Protein AF-0000000084682307 (afdb_homodimer)

Sequence (200 aa):
METTKKDMDERPARTAGEAVERLRAALCGVGIVLPSLRVDPLSVSDEDPYALVDLGRCNLTVASRLAAALDRVPVEPAPPGEALRERVRRLNHESVRGVTMETTKKDMDERPARTAGEAVERLRAALCGVGIVLPSLRVDPLSVSDEDPYALVDLGRCNLTVASRLAAALDRVPVEPAPPGEALRERVRRLNHESVRGVT

Organism: Streptomyces collinus (strain DSM 40733 / Tue 365) (NCBI:txid1214242)

Solvent-accessible surface area (back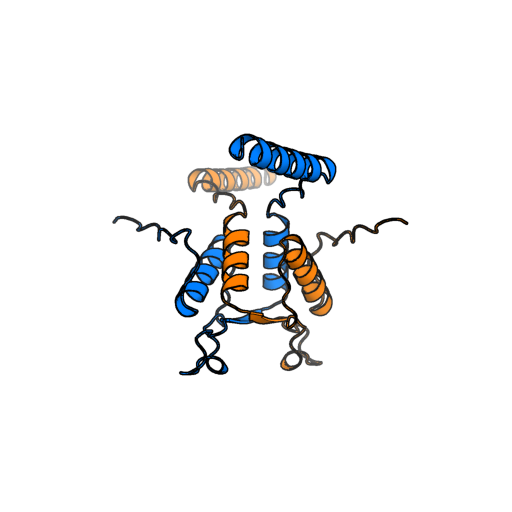bone atoms only — not comparable to full-atom values): 11400 Å² total; per-residue (Å²): 128,81,76,71,69,74,70,69,62,90,58,76,60,86,44,35,67,52,24,44,53,48,31,50,51,23,34,45,66,73,73,40,81,54,88,58,48,35,61,29,71,89,40,58,40,99,83,40,92,65,32,26,34,25,49,31,59,42,46,52,68,54,40,42,49,50,22,53,46,44,65,55,31,82,64,73,69,69,61,51,68,65,53,46,48,48,49,52,49,50,54,54,50,52,59,57,58,72,75,104,130,81,75,71,67,73,71,69,63,90,58,76,59,87,44,36,66,51,23,44,52,48,32,49,50,25,35,45,67,74,73,41,81,53,90,56,49,33,62,29,72,88,38,59,38,99,84,40,92,65,30,26,34,25,49,30,61,42,45,52,70,54,39,43,50,50,22,53,47,45,63,56,31,82,64,72,69,69,60,52,68,63,55,45,48,47,50,52,48,49,54,56,51,52,58,57,59,70,73,104

Radius of gyration: 22.28 Å; Cα contacts (8 Å, |Δi|>4): 252; chains: 2; bounding box: 48×64×69 Å

Foldseek 3Di:
DPPVPVPLPPDDDQAPQSVQVVVQVVCVVLPAHQPPWDFDPVQDDPPHRHTDIDSDDDDPVRVVSVVVVVVPDDDDPPPPPVVVVVVVVVVVVVVVVVVD/DPPPPVPLPPDDDQAPQSVQVVVQVVCVVLPAHQPPWDFDPVQDDPPHRHTDIDSDDDDPVRVVSVVVVVVPDDDDPPPPPVVVVVVVVVVVVVVVVVVD

pLDDT: mean 82.05, std 17.45, range [31.47, 98.5]

Structure (mmCIF, N/CA/C/O backbone):
data_AF-0000000084682307-model_v1
#
loop_
_entity.id
_entity.type
_entity.pdbx_description
1 polymer 'Uncharacterized protein'
#
loop_
_atom_site.group_PDB
_atom_site.id
_atom_site.type_symbol
_atom_site.label_atom_id
_atom_site.label_alt_id
_atom_site.label_comp_id
_atom_site.label_asym_id
_atom_site.label_entity_id
_atom_site.label_seq_id
_atom_site.pdbx_PDB_ins_code
_atom_site.Cartn_x
_atom_site.Cartn_y
_atom_site.Cartn_z
_atom_site.occupancy
_atom_site.B_iso_or_equiv
_atom_site.auth_seq_id
_atom_site.auth_comp_id
_atom_site.auth_asym_id
_atom_site.auth_atom_id
_atom_site.pdbx_PDB_model_num
ATOM 1 N N . MET A 1 1 ? -25.375 17.938 -11.227 1 31.47 1 MET A N 1
ATOM 2 C CA . MET A 1 1 ? -24.906 16.562 -11.188 1 31.47 1 MET A CA 1
ATOM 3 C C . MET A 1 1 ? -24.156 16.281 -9.891 1 31.47 1 MET A C 1
ATOM 5 O O . MET A 1 1 ? -23.188 16.969 -9.562 1 31.47 1 MET A O 1
ATOM 9 N N . GLU A 1 2 ? -24.922 15.891 -8.898 1 36.38 2 GLU A N 1
ATOM 10 C CA . GLU A 1 2 ? -24.484 15.672 -7.523 1 36.38 2 GLU A CA 1
ATOM 11 C C . GLU A 1 2 ? -23.234 14.805 -7.469 1 36.38 2 GLU A C 1
ATOM 13 O O . GLU A 1 2 ? -23.188 13.727 -8.062 1 36.38 2 GLU A O 1
ATOM 18 N N . THR A 1 3 ? -22.109 15.352 -7.629 1 40 3 THR A N 1
ATOM 19 C CA . THR A 1 3 ? -20.844 14.664 -7.41 1 40 3 THR A CA 1
ATOM 20 C C . THR A 1 3 ? -20.906 13.797 -6.156 1 40 3 THR A C 1
ATOM 22 O O . THR A 1 3 ? -21.141 14.305 -5.059 1 40 3 THR A O 1
ATOM 25 N N . THR A 1 4 ? -21.703 12.727 -6.191 1 41.59 4 THR A N 1
ATOM 26 C CA . THR A 1 4 ? -21.844 11.742 -5.121 1 41.59 4 THR A CA 1
ATOM 27 C C . THR A 1 4 ? -20.484 11.477 -4.457 1 41.59 4 THR A C 1
ATOM 29 O O . THR A 1 4 ? -19.578 10.93 -5.078 1 41.59 4 THR A O 1
ATOM 32 N N . LYS A 1 5 ? -19.984 12.43 -3.836 1 46.5 5 LYS A N 1
ATOM 33 C CA . LYS A 1 5 ? -18.875 12.141 -2.932 1 46.5 5 LYS A CA 1
ATOM 34 C C . LYS A 1 5 ? -19.047 10.773 -2.273 1 46.5 5 LYS A C 1
ATOM 36 O O . LYS A 1 5 ? -20.109 10.469 -1.736 1 46.5 5 LYS A O 1
ATOM 41 N N . LYS A 1 6 ? -18.719 9.695 -2.861 1 45.81 6 LYS A N 1
ATOM 42 C CA . LYS A 1 6 ? -18.766 8.352 -2.303 1 45.81 6 LYS A CA 1
ATOM 43 C C . LYS A 1 6 ? -18.469 8.359 -0.807 1 45.81 6 LYS A C 1
ATOM 45 O O . LYS A 1 6 ? -17.375 8.734 -0.391 1 45.81 6 LYS A O 1
ATOM 50 N N . ASP A 1 7 ? -19.422 8.828 -0.011 1 47.31 7 ASP A N 1
ATOM 51 C CA . ASP A 1 7 ? -19.406 8.633 1.436 1 47.31 7 ASP A CA 1
ATOM 52 C C . ASP A 1 7 ? -18.703 7.328 1.8 1 47.31 7 ASP A C 1
ATOM 54 O O . ASP A 1 7 ? -19.266 6.246 1.646 1 47.31 7 ASP A O 1
ATOM 58 N N . MET A 1 8 ? -17.516 7.25 1.38 1 52.41 8 MET A N 1
ATOM 59 C CA . MET A 1 8 ? -16.859 6.047 1.869 1 52.41 8 MET A CA 1
ATOM 60 C C . MET A 1 8 ? -17.141 5.824 3.35 1 52.41 8 MET A C 1
ATOM 62 O O . MET A 1 8 ? -16.891 6.703 4.176 1 52.41 8 MET A O 1
ATOM 66 N N . ASP A 1 9 ? -18.312 5.32 3.562 1 59.72 9 ASP A N 1
ATOM 67 C CA . ASP A 1 9 ? -18.797 4.867 4.863 1 59.72 9 ASP A CA 1
ATOM 68 C C . ASP A 1 9 ? -17.625 4.508 5.785 1 59.72 9 ASP A C 1
ATOM 70 O O . ASP A 1 9 ? -16.656 3.895 5.344 1 59.72 9 ASP A O 1
ATOM 74 N N . GLU A 1 10 ? -17.281 5.328 6.793 1 69.38 10 GLU A N 1
ATOM 75 C CA . GLU A 1 10 ? -16.281 5.234 7.84 1 69.38 10 GLU A CA 1
ATOM 76 C C . GLU A 1 10 ? -16.25 3.838 8.461 1 69.38 10 GLU A C 1
ATOM 78 O O . GLU A 1 10 ? -15.359 3.518 9.25 1 69.38 10 GLU A O 1
ATOM 83 N N . ARG A 1 11 ? -17.297 3.143 7.938 1 77 11 ARG A N 1
ATOM 84 C CA . ARG A 1 11 ? -17.328 1.81 8.531 1 77 11 ARG A CA 1
ATOM 85 C C . ARG A 1 11 ? -16.281 0.902 7.91 1 77 11 ARG A C 1
ATOM 87 O O . ARG A 1 11 ? -15.992 1 6.715 1 77 11 ARG A O 1
ATOM 94 N N . PRO A 1 12 ? -15.836 0.066 8.656 1 81.94 12 PRO A N 1
ATOM 95 C CA . PRO A 1 12 ? -14.867 -0.878 8.086 1 81.94 12 PRO A CA 1
ATOM 96 C C . PRO A 1 12 ? -15.461 -1.714 6.953 1 81.94 12 PRO A C 1
ATOM 98 O O . PRO A 1 12 ? -16.656 -2.025 6.969 1 81.94 12 PRO A O 1
ATOM 101 N N . ALA A 1 13 ? -14.664 -1.988 5.945 1 89.19 13 ALA A N 1
ATOM 102 C CA . ALA A 1 13 ? -15.07 -2.855 4.84 1 89.19 13 ALA A CA 1
ATOM 103 C C . ALA A 1 13 ? -15.555 -4.211 5.355 1 89.19 13 ALA A C 1
ATOM 105 O O . ALA A 1 13 ? -14.945 -4.789 6.258 1 89.19 13 ALA A O 1
ATOM 106 N N . ARG A 1 14 ? -16.609 -4.727 4.812 1 88.12 14 ARG A N 1
ATOM 107 C CA . ARG A 1 14 ? -17.156 -6 5.246 1 88.12 14 ARG A CA 1
ATOM 108 C C . ARG A 1 14 ? -16.797 -7.117 4.273 1 88.12 14 ARG A C 1
ATOM 110 O O . ARG A 1 14 ? -16.922 -8.297 4.602 1 88.12 14 ARG A O 1
ATOM 117 N N . THR A 1 15 ? -16.453 -6.73 3.061 1 90.06 15 THR A N 1
ATOM 118 C CA . THR A 1 15 ? -16.031 -7.695 2.051 1 90.06 15 THR A CA 1
ATOM 119 C C . THR A 1 15 ? -14.688 -7.289 1.445 1 90.06 15 THR A C 1
ATOM 121 O O . THR A 1 15 ? -14.281 -6.129 1.537 1 90.06 15 THR A O 1
ATOM 124 N N . ALA A 1 16 ? -14.141 -8.234 0.875 1 92.81 16 ALA A N 1
ATOM 125 C CA . ALA A 1 16 ? -12.875 -7.957 0.199 1 92.81 16 ALA A CA 1
ATOM 126 C C . ALA A 1 16 ? -13.07 -6.98 -0.957 1 92.81 16 ALA A C 1
ATOM 128 O O . ALA A 1 16 ? -12.227 -6.121 -1.199 1 92.81 16 ALA A O 1
ATOM 129 N N . GLY A 1 17 ? -14.164 -7.172 -1.722 1 94.06 17 GLY A N 1
ATOM 130 C CA . GLY A 1 17 ? -14.461 -6.254 -2.809 1 94.06 17 GLY A CA 1
ATOM 131 C C . GLY A 1 17 ? -14.594 -4.812 -2.354 1 94.06 17 GLY A C 1
ATOM 132 O O . GLY A 1 17 ? -14.078 -3.9 -3.004 1 94.06 17 GLY A O 1
ATOM 133 N N . GLU A 1 18 ? -15.281 -4.652 -1.247 1 93.75 18 GLU A N 1
ATOM 134 C CA . GLU A 1 18 ? -15.43 -3.316 -0.677 1 93.75 18 GLU A CA 1
ATOM 135 C C . GLU A 1 18 ? -14.078 -2.756 -0.235 1 93.75 18 GLU A C 1
ATOM 137 O O . GLU A 1 18 ? -13.805 -1.569 -0.422 1 93.75 18 GLU A O 1
ATOM 142 N N . ALA A 1 19 ? -13.297 -3.574 0.341 1 94.94 19 ALA A N 1
ATOM 143 C CA . ALA A 1 19 ? -11.969 -3.154 0.786 1 94.94 19 ALA A CA 1
ATOM 144 C C . ALA A 1 19 ? -11.109 -2.709 -0.394 1 94.94 19 ALA A C 1
ATOM 146 O O . ALA A 1 19 ? -10.414 -1.696 -0.313 1 94.94 19 ALA A O 1
ATOM 147 N N . VAL A 1 20 ? -11.195 -3.418 -1.479 1 97.06 20 VAL A N 1
ATOM 148 C CA . VAL A 1 20 ? -10.438 -3.094 -2.682 1 97.06 20 VAL A CA 1
ATOM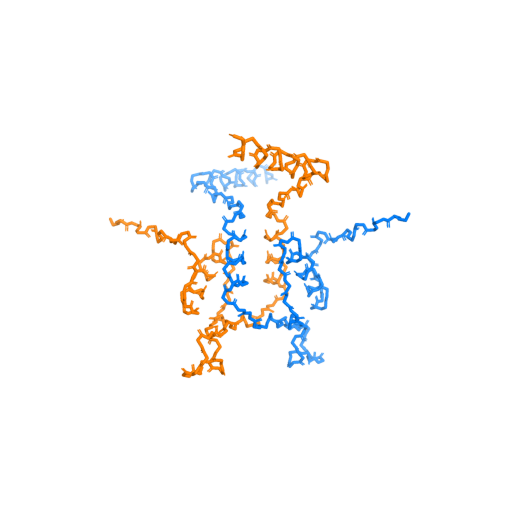 149 C C . VAL A 1 20 ? -10.867 -1.73 -3.217 1 97.06 20 VAL A C 1
ATOM 151 O O . VAL A 1 20 ? -10.031 -0.896 -3.559 1 97.06 20 VAL A O 1
ATOM 154 N N . GLU A 1 21 ? -12.117 -1.495 -3.238 1 97.31 21 GLU A N 1
ATOM 155 C CA . GLU A 1 21 ? -12.625 -0.229 -3.752 1 97.31 21 GLU A CA 1
ATOM 156 C C . GLU A 1 21 ? -12.219 0.936 -2.854 1 97.31 21 GLU A C 1
ATOM 158 O O . GLU A 1 21 ? -11.844 2 -3.344 1 97.31 21 GLU A O 1
ATOM 163 N N . ARG A 1 22 ? -12.273 0.678 -1.608 1 97.06 22 ARG A N 1
ATOM 164 C CA . ARG A 1 22 ? -11.867 1.713 -0.663 1 97.06 22 ARG A CA 1
ATOM 165 C C . ARG A 1 22 ? -10.383 2.031 -0.804 1 97.06 22 ARG A C 1
ATOM 167 O O . ARG A 1 22 ? -9.992 3.199 -0.825 1 97.06 22 ARG A O 1
ATOM 174 N N . LEU A 1 23 ? -9.633 0.992 -0.879 1 97.88 23 LEU A N 1
ATOM 175 C CA . LEU A 1 23 ? -8.195 1.182 -0.996 1 97.88 23 LEU A CA 1
ATOM 176 C C . LEU A 1 23 ? -7.836 1.853 -2.318 1 97.88 23 LEU A C 1
ATOM 178 O O . LEU A 1 23 ? -6.973 2.73 -2.361 1 97.88 23 LEU A O 1
ATOM 182 N N . ARG A 1 24 ? -8.508 1.478 -3.342 1 98.12 24 ARG A N 1
ATOM 183 C CA . ARG A 1 24 ? -8.297 2.092 -4.648 1 98.12 24 ARG A CA 1
ATOM 184 C C . ARG A 1 24 ? -8.578 3.588 -4.605 1 98.12 24 ARG A C 1
ATOM 186 O O . ARG A 1 24 ? -7.805 4.391 -5.129 1 98.12 24 ARG A O 1
ATOM 193 N N . ALA A 1 25 ? -9.625 3.916 -4.035 1 97.38 25 ALA A N 1
ATOM 194 C CA . ALA A 1 25 ? -10 5.32 -3.916 1 97.38 25 ALA A CA 1
ATOM 195 C C . ALA A 1 25 ? -8.977 6.098 -3.09 1 97.38 25 ALA A C 1
ATOM 197 O O . ALA A 1 25 ? -8.586 7.203 -3.461 1 97.38 25 ALA A O 1
ATOM 198 N N . ALA A 1 26 ? -8.562 5.527 -1.996 1 97.31 26 ALA A N 1
ATOM 199 C CA . ALA A 1 26 ? -7.582 6.176 -1.13 1 97.31 26 ALA A CA 1
ATOM 200 C C . ALA A 1 26 ? -6.258 6.383 -1.859 1 97.31 26 ALA A C 1
ATOM 202 O O . ALA A 1 26 ? -5.648 7.453 -1.762 1 97.31 26 ALA A O 1
ATOM 203 N N . LEU A 1 27 ? -5.871 5.418 -2.564 1 97.88 27 LEU A N 1
ATOM 204 C CA . LEU A 1 27 ? -4.645 5.512 -3.352 1 97.88 27 LEU A CA 1
ATOM 205 C C . LEU A 1 27 ? -4.762 6.605 -4.41 1 97.88 27 LEU A C 1
ATOM 207 O O . LEU A 1 27 ? -3.852 7.422 -4.57 1 97.88 27 LEU A O 1
ATOM 211 N N . CYS A 1 28 ? -5.867 6.625 -5.039 1 96.69 28 CYS A N 1
ATOM 212 C CA . CYS A 1 28 ? -6.094 7.629 -6.07 1 96.69 28 CYS A CA 1
ATOM 213 C C . CYS A 1 28 ? -6.059 9.039 -5.48 1 96.69 28 CYS A C 1
ATOM 215 O O . CYS A 1 28 ? -5.605 9.977 -6.137 1 96.69 28 CYS A O 1
ATOM 217 N N . GLY A 1 29 ? -6.512 9.133 -4.305 1 95.12 29 GLY A N 1
ATOM 218 C CA . GLY A 1 29 ? -6.5 10.414 -3.621 1 95.12 29 GLY A CA 1
ATOM 219 C C . GLY A 1 29 ? -5.105 11 -3.469 1 95.12 29 GLY A C 1
ATOM 220 O O . GLY A 1 29 ? -4.941 12.219 -3.375 1 95.12 29 GLY A O 1
ATOM 221 N N . VAL A 1 30 ? -4.164 10.133 -3.469 1 94.69 30 VAL A N 1
ATOM 222 C CA . VAL A 1 30 ? -2.793 10.602 -3.316 1 94.69 30 VAL A CA 1
ATOM 223 C C . VAL A 1 30 ? -2.039 10.43 -4.633 1 94.69 30 VAL A C 1
ATOM 225 O O . VAL A 1 30 ? -0.805 10.438 -4.652 1 94.69 30 VAL A O 1
ATOM 228 N N . GLY A 1 31 ? -2.715 10.094 -5.648 1 95.69 31 GLY A N 1
ATOM 229 C CA . GLY A 1 31 ? -2.145 10.055 -6.988 1 95.69 31 GLY A CA 1
ATOM 230 C C . GLY A 1 31 ? -1.52 8.719 -7.332 1 95.69 31 GLY A C 1
ATOM 231 O O . GLY A 1 31 ? -0.628 8.641 -8.18 1 95.69 31 GLY A O 1
ATOM 232 N N . ILE A 1 32 ? -1.924 7.684 -6.695 1 96.94 32 ILE A N 1
ATOM 233 C CA . ILE A 1 32 ? -1.364 6.355 -6.934 1 96.94 32 ILE A CA 1
ATOM 234 C C . ILE A 1 32 ? -2.436 5.445 -7.527 1 96.94 32 ILE A C 1
ATOM 236 O O . ILE A 1 32 ? -3.59 5.465 -7.094 1 96.94 32 ILE A O 1
ATOM 240 N N . VAL A 1 33 ? -2.041 4.762 -8.531 1 97.81 33 VAL A N 1
ATOM 241 C CA . VAL A 1 33 ? -2.912 3.75 -9.117 1 97.81 33 VAL A CA 1
ATOM 242 C C . VAL A 1 33 ? -2.191 2.406 -9.164 1 97.81 33 VAL A C 1
ATOM 244 O O . VAL A 1 33 ? -1.055 2.318 -9.633 1 97.81 33 VAL A O 1
ATOM 247 N N . LEU A 1 34 ? -2.758 1.474 -8.594 1 98.19 34 LEU A N 1
ATOM 248 C CA . LEU A 1 34 ? -2.293 0.093 -8.672 1 98.19 34 LEU A CA 1
ATOM 249 C C . LEU A 1 34 ? -3.25 -0.758 -9.5 1 98.19 34 LEU A C 1
ATOM 251 O O . LEU A 1 34 ? -4.188 -1.35 -8.961 1 98.19 34 LEU A O 1
ATOM 255 N N . PRO A 1 35 ? -3.002 -0.852 -10.734 1 97.75 35 PRO A N 1
ATOM 256 C CA . PRO A 1 35 ? -3.928 -1.531 -11.648 1 97.75 35 PRO A CA 1
ATOM 257 C C . PRO A 1 35 ? -4.148 -2.996 -11.273 1 97.75 35 PRO A C 1
ATOM 259 O O . PRO A 1 35 ? -5.156 -3.592 -11.664 1 97.75 35 PRO A O 1
ATOM 262 N N . SER A 1 36 ? -3.238 -3.58 -10.57 1 97.44 36 SER A N 1
ATOM 263 C CA . SER A 1 36 ? -3.312 -5.008 -10.281 1 97.44 36 SER A CA 1
ATOM 264 C C . SER A 1 36 ? -3.986 -5.266 -8.938 1 97.44 36 SER A C 1
ATOM 266 O O . SER A 1 36 ? -4.094 -6.414 -8.5 1 97.44 36 SER A O 1
ATOM 268 N N . LEU A 1 37 ? -4.395 -4.23 -8.297 1 98.31 37 LEU A N 1
ATOM 269 C CA . LEU A 1 37 ? -5.113 -4.348 -7.031 1 98.31 37 LEU A CA 1
ATOM 270 C C . LEU A 1 37 ? -6.457 -5.035 -7.23 1 98.31 37 LEU A C 1
ATOM 272 O O . LEU A 1 37 ? -7.273 -4.59 -8.047 1 98.31 37 LEU A O 1
ATOM 276 N N . ARG A 1 38 ? -6.59 -6.113 -6.504 1 97.5 38 ARG A N 1
ATOM 277 C CA . ARG A 1 38 ? -7.801 -6.898 -6.707 1 97.5 38 ARG A CA 1
ATOM 278 C C . ARG A 1 38 ? -8.047 -7.844 -5.531 1 97.5 38 ARG A C 1
ATOM 280 O O . ARG A 1 38 ? -7.168 -8.023 -4.68 1 97.5 38 ARG A O 1
ATOM 287 N N . VAL A 1 39 ? -9.281 -8.391 -5.535 1 96.38 39 VAL A N 1
ATOM 288 C CA . VAL A 1 39 ? -9.516 -9.531 -4.656 1 96.38 39 VAL A CA 1
ATOM 289 C C . VAL A 1 39 ? -8.664 -10.719 -5.117 1 96.38 39 VAL A C 1
ATOM 291 O O . VAL A 1 39 ? -8.641 -11.047 -6.305 1 96.38 39 VAL A O 1
ATOM 294 N N . ASP A 1 40 ? -7.887 -11.273 -4.168 1 96.12 40 ASP A N 1
ATOM 295 C CA . ASP A 1 40 ? -7.09 -12.438 -4.543 1 96.12 40 ASP A CA 1
ATOM 296 C C . ASP A 1 40 ? -7.984 -13.617 -4.922 1 96.12 40 ASP A C 1
ATOM 298 O O . ASP A 1 40 ? -8.672 -14.18 -4.07 1 96.12 40 ASP A O 1
ATOM 302 N N . PRO A 1 41 ? -7.984 -14.031 -6.098 1 92.56 41 PRO A N 1
ATOM 303 C CA . PRO A 1 41 ? -8.898 -15.078 -6.555 1 92.56 41 PRO A CA 1
ATOM 304 C C . PRO A 1 41 ? -8.641 -16.422 -5.871 1 92.56 41 PRO A C 1
ATOM 306 O O . PRO A 1 41 ? -9.547 -17.25 -5.789 1 92.56 41 PRO A O 1
ATOM 309 N N . LEU A 1 42 ? -7.363 -16.594 -5.48 1 89.75 42 LEU A N 1
ATOM 310 C CA . LEU A 1 42 ? -7 -17.875 -4.891 1 89.75 42 LEU A CA 1
ATOM 311 C C . LEU A 1 42 ? -7.492 -17.969 -3.449 1 89.75 42 LEU A C 1
ATOM 313 O O . LEU A 1 42 ? -7.477 -19.047 -2.854 1 89.75 42 LEU A O 1
ATOM 317 N N . SER A 1 43 ? -7.926 -16.844 -2.926 1 90.75 43 SER A N 1
ATOM 318 C CA . SER A 1 43 ? -8.32 -16.812 -1.522 1 90.75 43 SER A CA 1
ATOM 319 C C . SER A 1 43 ? -9.836 -16.906 -1.378 1 90.75 43 SER A C 1
ATOM 321 O O . SER A 1 43 ? -10.359 -16.984 -0.262 1 90.75 43 SER A O 1
ATOM 323 N N . VAL A 1 44 ? -10.523 -16.812 -2.463 1 85.62 44 VAL A N 1
ATOM 324 C CA . VAL A 1 44 ? -11.977 -16.859 -2.43 1 85.62 44 VAL A CA 1
ATOM 325 C C . VAL A 1 44 ? -12.453 -18.297 -2.326 1 85.62 44 VAL A C 1
ATOM 327 O O . VAL A 1 44 ? -12.102 -19.141 -3.158 1 85.62 44 VAL A O 1
ATOM 330 N N . SER A 1 45 ? -12.633 -18.688 -1.177 1 80.25 45 SER A N 1
ATOM 331 C CA . SER A 1 45 ? -13.266 -20 -1.048 1 80.25 45 SER A CA 1
ATOM 332 C C . SER A 1 45 ? -14.633 -19.891 -0.383 1 80.25 45 SER A C 1
ATOM 334 O O . SER A 1 45 ? -14.922 -18.906 0.3 1 80.25 45 SER A O 1
ATOM 336 N N . ASP A 1 46 ? -15.422 -20.703 -0.917 1 65.62 46 ASP A N 1
ATOM 337 C CA . ASP A 1 46 ? -16.75 -20.797 -0.329 1 65.62 46 ASP A CA 1
ATOM 338 C C . ASP A 1 46 ? -16.672 -20.922 1.19 1 65.62 46 ASP A C 1
ATOM 340 O O . ASP A 1 46 ? -17.609 -20.531 1.899 1 65.62 46 ASP A O 1
ATOM 344 N N . GLU A 1 47 ? -15.625 -21.484 1.645 1 62.34 47 GLU A N 1
ATOM 345 C CA . GLU A 1 47 ? -15.531 -21.781 3.068 1 62.34 47 GLU A CA 1
ATOM 346 C C . GLU A 1 47 ? -14.812 -20.672 3.822 1 62.34 47 GLU A C 1
ATOM 348 O O . GLU A 1 47 ? -14.883 -20.594 5.051 1 62.34 47 GLU A O 1
ATOM 353 N N . ASP A 1 48 ? -14.109 -19.938 3.051 1 63.09 48 ASP A N 1
ATOM 354 C CA . ASP A 1 48 ? -13.25 -18.984 3.744 1 63.09 48 ASP A CA 1
ATOM 355 C C . ASP A 1 48 ? -13.773 -17.562 3.57 1 63.09 48 ASP A C 1
ATOM 357 O O . ASP A 1 48 ? -13.758 -17.016 2.465 1 63.09 48 ASP A O 1
ATOM 361 N N . PRO A 1 49 ? -14.438 -17.109 4.645 1 63.31 49 PRO A N 1
ATOM 362 C CA . PRO A 1 49 ? -15.094 -15.805 4.629 1 63.31 49 PRO A CA 1
ATOM 363 C C . PRO A 1 49 ? -14.102 -14.648 4.473 1 63.31 49 PRO A C 1
ATOM 365 O O . PRO A 1 49 ? -14.516 -13.5 4.309 1 63.31 49 PRO A O 1
ATOM 368 N N . TYR A 1 50 ? -12.812 -15.156 4.312 1 78.19 50 TYR A N 1
ATOM 369 C CA . TYR A 1 50 ? -11.984 -13.953 4.379 1 78.19 50 TYR A CA 1
ATOM 370 C C . TYR A 1 50 ? -11.078 -13.844 3.156 1 78.19 50 TYR A C 1
ATOM 372 O O . TYR A 1 50 ? -9.891 -14.164 3.223 1 78.19 50 TYR A O 1
ATOM 380 N N . ALA A 1 51 ? -11.75 -13.562 2.121 1 91.75 51 ALA A N 1
ATOM 381 C CA . ALA A 1 51 ? -10.977 -13.273 0.92 1 91.75 51 ALA A CA 1
ATOM 382 C C . ALA A 1 51 ? -9.891 -12.242 1.208 1 91.75 51 ALA A C 1
ATOM 384 O O . ALA A 1 51 ? -10.07 -11.367 2.061 1 91.75 51 ALA A O 1
ATOM 385 N N . LEU A 1 52 ? -8.758 -12.492 0.59 1 94.94 52 LEU A N 1
ATOM 386 C CA . LEU A 1 52 ? -7.633 -11.578 0.752 1 94.94 52 LEU A CA 1
ATOM 387 C C . LEU A 1 52 ? -7.582 -10.57 -0.395 1 94.94 52 LEU A C 1
ATOM 389 O O . LEU A 1 52 ? -8.164 -10.805 -1.455 1 94.94 52 LEU A O 1
ATOM 393 N N . VAL A 1 53 ? -6.953 -9.539 -0.108 1 96.62 53 VAL A N 1
ATOM 394 C CA . VAL A 1 53 ? -6.66 -8.523 -1.119 1 96.62 53 VAL A CA 1
ATOM 395 C C . VAL A 1 53 ? -5.262 -8.758 -1.693 1 96.62 53 VAL A C 1
ATOM 397 O O . VAL A 1 53 ? -4.309 -8.984 -0.946 1 96.62 53 VAL A O 1
ATOM 400 N N . ASP A 1 54 ? -5.172 -8.758 -3.021 1 97.56 54 ASP A N 1
ATOM 401 C CA . ASP A 1 54 ? -3.898 -8.789 -3.732 1 97.56 54 ASP A CA 1
ATOM 402 C C . ASP A 1 54 ? -3.494 -7.391 -4.191 1 97.56 54 ASP A C 1
ATOM 404 O O . ASP A 1 54 ? -4.113 -6.828 -5.102 1 97.56 54 ASP A O 1
ATOM 408 N N . LEU A 1 55 ? -2.402 -6.859 -3.553 1 98.5 55 LEU A N 1
ATOM 409 C CA . LEU A 1 55 ? -1.989 -5.492 -3.85 1 98.5 55 LEU A CA 1
ATOM 410 C C . LEU A 1 55 ? -1.243 -5.43 -5.18 1 98.5 55 LEU A C 1
ATOM 412 O O . LEU A 1 55 ? -1.192 -4.375 -5.816 1 98.5 55 LEU A O 1
ATOM 416 N N . GLY A 1 56 ? -0.64 -6.441 -5.535 1 97.75 56 GLY A N 1
ATOM 417 C CA . GLY A 1 56 ? 0.033 -6.484 -6.824 1 97.75 56 GLY A CA 1
ATOM 418 C C . GLY A 1 56 ? 1.463 -5.977 -6.766 1 97.75 56 GLY A C 1
ATOM 419 O O . GLY A 1 56 ? 2.1 -6.02 -5.711 1 97.75 56 GLY A O 1
ATOM 420 N N . ARG A 1 57 ? 1.906 -5.617 -7.957 1 97.06 57 ARG A N 1
ATOM 421 C CA . ARG A 1 57 ? 3.268 -5.117 -8.125 1 97.06 57 ARG A CA 1
ATOM 422 C C . ARG A 1 57 ? 3.268 -3.629 -8.461 1 97.06 57 ARG A C 1
ATOM 424 O O . ARG A 1 57 ? 2.262 -3.094 -8.938 1 97.06 57 ARG A O 1
ATOM 431 N N . CYS A 1 58 ? 4.359 -3 -8.148 1 96.94 58 CYS A N 1
ATOM 432 C CA . CYS A 1 58 ? 4.508 -1.596 -8.508 1 96.94 58 CYS A CA 1
ATOM 433 C C . CYS A 1 58 ? 5.965 -1.255 -8.789 1 96.94 58 CYS A C 1
ATOM 435 O O . CYS A 1 58 ? 6.867 -2.01 -8.414 1 96.94 58 CYS A O 1
ATOM 437 N N . ASN A 1 59 ? 6.207 -0.23 -9.492 1 94.31 59 ASN A N 1
ATOM 438 C CA . ASN A 1 59 ? 7.57 0.201 -9.766 1 94.31 59 ASN A CA 1
ATOM 439 C C . ASN A 1 59 ? 8.125 1.056 -8.633 1 94.31 59 ASN A C 1
ATOM 441 O O . ASN A 1 59 ? 7.434 1.32 -7.648 1 94.31 59 ASN A O 1
ATOM 445 N N . LEU A 1 60 ? 9.43 1.422 -8.781 1 92.81 60 LEU A N 1
ATOM 446 C CA . LEU A 1 60 ? 10.141 2.123 -7.715 1 92.81 60 LEU A CA 1
ATOM 447 C C . LEU A 1 60 ? 9.531 3.498 -7.465 1 92.81 60 LEU A C 1
ATOM 449 O O . LEU A 1 60 ? 9.461 3.957 -6.324 1 92.81 60 LEU A O 1
ATOM 453 N N . THR A 1 61 ? 9.117 4.086 -8.508 1 93 61 THR A N 1
ATOM 454 C CA . THR A 1 61 ? 8.531 5.418 -8.391 1 93 61 THR A CA 1
ATOM 455 C C . THR A 1 61 ? 7.25 5.375 -7.566 1 93 61 THR A C 1
ATOM 457 O O . THR A 1 61 ? 7.074 6.168 -6.641 1 93 61 THR A O 1
ATOM 460 N N . VAL A 1 62 ? 6.395 4.402 -7.766 1 96 62 VAL A N 1
ATOM 461 C CA . VAL A 1 62 ? 5.129 4.262 -7.051 1 96 62 VAL A CA 1
ATOM 462 C C . VAL A 1 62 ? 5.402 3.875 -5.598 1 96 62 VAL A C 1
ATOM 464 O O . VAL A 1 62 ? 4.805 4.441 -4.676 1 96 62 VAL A O 1
ATOM 467 N N . ALA A 1 63 ? 6.309 2.941 -5.434 1 96.56 63 ALA A N 1
ATOM 468 C CA . ALA A 1 63 ? 6.672 2.533 -4.082 1 96.56 63 ALA A CA 1
ATOM 469 C C . ALA A 1 63 ? 7.172 3.723 -3.266 1 96.56 63 ALA A C 1
ATOM 471 O O . ALA A 1 63 ? 6.793 3.893 -2.105 1 96.56 63 ALA A O 1
ATOM 472 N N . SER A 1 64 ? 7.984 4.551 -3.928 1 95.25 64 SER A N 1
ATOM 473 C CA . SER A 1 64 ? 8.555 5.715 -3.262 1 95.25 64 SER A CA 1
ATOM 474 C C . SER A 1 64 ? 7.48 6.75 -2.938 1 95.25 64 SER A C 1
ATOM 476 O O . SER A 1 64 ? 7.488 7.344 -1.857 1 95.25 64 SER A O 1
ATOM 478 N N . ARG A 1 65 ? 6.547 6.852 -3.814 1 95.69 65 ARG A N 1
ATOM 479 C CA . ARG A 1 65 ? 5.445 7.777 -3.582 1 95.69 65 ARG A CA 1
ATOM 480 C C . ARG A 1 65 ? 4.555 7.297 -2.439 1 95.69 65 ARG A C 1
ATOM 482 O O . ARG A 1 65 ? 4.117 8.094 -1.609 1 95.69 65 ARG A O 1
ATOM 489 N N . LEU A 1 66 ? 4.32 6.016 -2.441 1 97.44 66 LEU A N 1
ATOM 490 C CA . LEU A 1 66 ? 3.508 5.441 -1.374 1 97.44 66 LEU A CA 1
ATOM 491 C C . LEU A 1 66 ? 4.184 5.625 -0.019 1 97.44 66 LEU A C 1
ATOM 493 O O . LEU A 1 66 ? 3.539 6.035 0.95 1 97.44 66 LEU A O 1
ATOM 497 N N . ALA A 1 67 ? 5.434 5.371 -0.013 1 97.56 67 ALA A N 1
ATOM 498 C CA . ALA A 1 67 ? 6.188 5.551 1.225 1 97.56 67 ALA A CA 1
ATOM 499 C C . ALA A 1 67 ? 6.137 7 1.691 1 97.56 67 ALA A C 1
ATOM 501 O O . ALA A 1 67 ? 5.898 7.273 2.869 1 97.56 67 ALA A O 1
ATOM 502 N N . ALA A 1 68 ? 6.309 7.859 0.764 1 95.88 68 ALA A N 1
ATOM 503 C CA . ALA A 1 68 ? 6.293 9.281 1.09 1 95.88 68 ALA A CA 1
ATOM 504 C C . ALA A 1 68 ? 4.922 9.711 1.616 1 95.88 68 ALA A C 1
ATOM 506 O O . ALA A 1 68 ? 4.832 10.5 2.557 1 95.88 68 ALA A O 1
ATOM 507 N N . ALA A 1 69 ? 3.912 9.211 1.014 1 96 69 ALA A N 1
ATOM 508 C CA . ALA A 1 69 ? 2.557 9.516 1.467 1 96 69 ALA A CA 1
ATOM 509 C C . ALA A 1 69 ? 2.336 9.031 2.898 1 96 69 ALA A C 1
ATOM 511 O O . ALA A 1 69 ? 1.792 9.766 3.729 1 96 69 ALA A O 1
ATOM 512 N N . LEU A 1 70 ? 2.787 7.883 3.178 1 96.12 70 LEU A N 1
ATOM 513 C CA . LEU A 1 70 ? 2.602 7.297 4.5 1 96.12 70 LEU A CA 1
ATOM 514 C C . LEU A 1 70 ? 3.416 8.047 5.547 1 96.12 70 LEU A C 1
ATOM 516 O O . LEU A 1 70 ? 3.002 8.156 6.703 1 96.12 70 LEU A O 1
ATOM 520 N N . ASP A 1 71 ? 4.543 8.555 5.129 1 95 71 ASP A N 1
ATOM 521 C CA . ASP A 1 71 ? 5.402 9.312 6.035 1 95 71 ASP A CA 1
ATOM 522 C C . ASP A 1 71 ? 4.734 10.617 6.465 1 95 71 ASP A C 1
ATOM 524 O O . ASP A 1 71 ? 5.141 11.227 7.453 1 95 71 ASP A O 1
ATOM 528 N N . ARG A 1 72 ? 3.785 10.984 5.723 1 93.56 72 ARG A N 1
ATOM 529 C CA . ARG A 1 72 ? 3.105 12.25 6.008 1 93.56 72 ARG A CA 1
ATOM 530 C C . ARG A 1 72 ? 1.912 12.031 6.934 1 93.56 72 ARG A C 1
ATOM 532 O O . ARG A 1 72 ? 1.256 12.984 7.344 1 93.56 72 ARG A O 1
ATOM 539 N N . VAL A 1 73 ? 1.592 10.812 7.133 1 93.56 73 VAL A N 1
ATOM 540 C CA . VAL A 1 73 ? 0.474 10.508 8.016 1 93.56 73 VAL A CA 1
ATOM 541 C C . VAL A 1 73 ? 0.836 10.875 9.453 1 93.56 73 VAL A C 1
ATOM 543 O O . VAL A 1 73 ? 1.854 10.422 9.984 1 93.56 73 VAL A O 1
ATOM 546 N N . PRO A 1 74 ? 0.114 11.758 10.023 1 87.62 74 PRO A N 1
ATOM 547 C CA . PRO A 1 74 ? 0.388 12.07 11.422 1 87.62 74 PRO A CA 1
ATOM 548 C C . PRO A 1 74 ? 0.234 10.859 12.344 1 87.62 74 PRO A C 1
ATOM 550 O O . PRO A 1 74 ? -0.752 10.125 12.242 1 87.62 74 PRO A O 1
ATOM 553 N N . VAL A 1 75 ? 1.3 10.477 12.898 1 79.19 75 VAL A N 1
ATOM 554 C CA . VAL A 1 75 ? 1.227 9.414 13.898 1 79.19 75 VAL A CA 1
ATOM 555 C C . VAL A 1 75 ? 0.999 10.016 15.281 1 79.19 75 VAL A C 1
ATOM 557 O O . VAL A 1 75 ? 1.618 11.023 15.641 1 79.19 75 VAL A O 1
ATOM 560 N N . GLU A 1 76 ? -0.153 9.742 15.734 1 69.81 76 GLU A N 1
ATOM 561 C CA . GLU A 1 76 ? -0.422 10.258 17.078 1 69.81 76 GLU A CA 1
ATOM 562 C C . GLU A 1 76 ? 0.553 9.68 18.094 1 69.81 76 GLU A C 1
ATOM 564 O O . GLU A 1 76 ? 0.739 8.461 18.172 1 69.81 76 GLU A O 1
ATOM 569 N N . PRO A 1 77 ? 1.41 10.57 18.438 1 64.06 77 PRO A N 1
ATOM 570 C CA . PRO A 1 77 ? 2.328 10.039 19.438 1 64.06 77 PRO A CA 1
ATOM 571 C C . PRO A 1 77 ? 1.612 9.227 20.516 1 64.06 77 PRO A C 1
ATOM 573 O O . PRO A 1 77 ? 0.47 9.531 20.875 1 64.06 77 PRO A O 1
ATOM 576 N N . ALA A 1 78 ? 2.055 7.906 20.438 1 68.5 78 ALA A N 1
ATOM 577 C CA . ALA A 1 78 ? 1.523 7.176 21.594 1 68.5 78 ALA A CA 1
ATOM 578 C C . ALA A 1 78 ? 1.536 8.039 22.844 1 68.5 78 ALA A C 1
ATOM 580 O O . ALA A 1 78 ? 2.414 8.891 23.016 1 68.5 78 ALA A O 1
ATOM 581 N N . PRO A 1 79 ? 0.416 8.18 23.375 1 65.25 79 PRO A N 1
ATOM 582 C CA . PRO A 1 79 ? 0.485 8.984 24.594 1 65.25 79 PRO A CA 1
ATOM 583 C C . PRO A 1 79 ? 1.702 8.641 25.453 1 65.25 79 PRO A C 1
ATOM 585 O O . PRO A 1 79 ? 2.199 7.516 25.406 1 65.25 79 PRO A O 1
ATOM 588 N N . PRO A 1 80 ? 2.414 9.711 25.797 1 67.69 80 PRO A N 1
ATOM 589 C CA . PRO A 1 80 ? 3.49 9.398 26.734 1 67.69 80 PRO A CA 1
ATOM 590 C C . PRO A 1 80 ? 3.074 8.375 27.781 1 67.69 80 PRO A C 1
ATOM 592 O O . PRO A 1 80 ? 1.89 8.266 28.125 1 67.69 80 PRO A O 1
ATOM 595 N N . GLY A 1 81 ? 4.043 7.379 27.875 1 64.38 81 GLY A N 1
ATOM 596 C CA . GLY A 1 81 ? 3.764 6.344 28.859 1 64.38 81 GLY A CA 1
ATOM 597 C C . GLY A 1 81 ? 3.01 6.863 30.062 1 64.38 81 GLY A C 1
ATOM 598 O O . GLY A 1 81 ? 2.137 6.176 30.594 1 64.38 81 GLY A O 1
ATOM 599 N N . GLU A 1 82 ? 3.455 8.008 30.406 1 76.5 82 GLU A N 1
ATOM 600 C CA . GLU A 1 82 ? 2.844 8.602 31.594 1 76.5 82 GLU A CA 1
ATOM 601 C C . GLU A 1 82 ? 1.389 8.984 31.344 1 76.5 82 GLU A C 1
ATOM 603 O O . GLU A 1 82 ? 0.536 8.82 32.219 1 76.5 82 GLU A O 1
ATOM 608 N N . ALA A 1 83 ? 1.111 9.5 30.203 1 73.88 83 ALA A N 1
ATOM 609 C CA . ALA A 1 83 ? -0.268 9.844 29.859 1 73.88 83 ALA A CA 1
ATOM 610 C C . ALA A 1 83 ? -1.127 8.594 29.719 1 73.88 83 ALA A C 1
ATOM 612 O O . ALA A 1 83 ? -2.295 8.586 30.109 1 73.88 83 ALA A O 1
ATOM 613 N N . LEU A 1 84 ? -0.49 7.648 29.141 1 77.94 84 LEU A N 1
ATOM 614 C CA . LEU A 1 84 ? -1.172 6.363 29.031 1 77.94 84 LEU A CA 1
ATOM 615 C C . LEU A 1 84 ? -1.469 5.789 30.422 1 77.94 84 LEU A C 1
ATOM 617 O O . LEU A 1 84 ? -2.564 5.281 30.656 1 77.94 84 LEU A O 1
ATOM 621 N N . ARG A 1 85 ? -0.45 5.961 31.234 1 78.94 85 ARG A N 1
ATOM 622 C CA . ARG A 1 85 ? -0.62 5.484 32.594 1 78.94 85 ARG A CA 1
ATOM 623 C C . ARG A 1 85 ? -1.694 6.281 33.344 1 78.94 85 ARG A C 1
ATOM 625 O O . ARG A 1 85 ? -2.482 5.719 34.094 1 78.94 85 ARG A O 1
ATOM 632 N N . GLU A 1 86 ? -1.79 7.445 33.031 1 80.06 86 GLU A N 1
ATOM 633 C CA . GLU A 1 86 ? -2.795 8.289 33.688 1 80.06 86 GLU A CA 1
ATOM 634 C C . GLU A 1 86 ? -4.199 7.938 33.188 1 80.06 86 GLU A C 1
ATOM 636 O O . GLU A 1 86 ? -5.145 7.898 33.969 1 80.06 86 GLU A O 1
ATOM 641 N N . ARG A 1 87 ? -4.227 7.625 32 1 79.12 87 ARG A N 1
ATOM 642 C CA . ARG A 1 87 ? -5.527 7.246 31.469 1 79.12 87 ARG A CA 1
ATOM 643 C C . ARG A 1 87 ? -5.996 5.914 32.031 1 79.12 87 ARG A C 1
ATOM 645 O O . ARG A 1 87 ? -7.176 5.746 32.344 1 79.12 87 ARG A O 1
ATOM 652 N N . VAL A 1 88 ? -4.988 5.121 32.094 1 82 88 VAL A N 1
ATOM 653 C CA . VAL A 1 88 ? -5.301 3.822 32.688 1 82 88 VAL A CA 1
ATOM 654 C C . VAL A 1 88 ? -5.711 3.996 34.125 1 82 88 VAL A C 1
ATOM 656 O O . VAL A 1 88 ? -6.645 3.346 34.625 1 82 88 VAL A O 1
ATOM 659 N N . ARG A 1 89 ? -5.125 4.973 34.875 1 80.19 89 ARG A N 1
ATOM 660 C CA . ARG A 1 89 ? -5.434 5.246 36.281 1 80.19 89 ARG A CA 1
ATOM 661 C C . ARG A 1 89 ? -6.832 5.836 36.406 1 80.19 89 ARG A C 1
ATOM 663 O O . ARG A 1 89 ? -7.578 5.457 37.312 1 80.19 89 ARG A O 1
ATOM 670 N N . ARG A 1 90 ? -7.148 6.578 35.5 1 78.31 90 ARG A N 1
ATOM 671 C CA . ARG A 1 90 ? -8.469 7.199 35.562 1 78.31 90 ARG A CA 1
ATOM 672 C C . ARG A 1 90 ? -9.57 6.176 35.281 1 78.31 90 ARG A C 1
ATOM 674 O O . ARG A 1 90 ? -10.594 6.164 35.969 1 78.31 90 ARG A O 1
ATOM 681 N N . LEU A 1 91 ? -9.234 5.352 34.406 1 73.69 91 LEU A N 1
ATOM 682 C CA . LEU A 1 91 ? -10.195 4.305 34.062 1 73.69 91 LEU A CA 1
ATOM 683 C C . LEU A 1 91 ? -10.367 3.322 35.219 1 73.69 91 LEU A C 1
ATOM 685 O O . LEU A 1 91 ? -11.477 2.871 35.5 1 73.69 91 LEU A O 1
ATOM 689 N N . ASN A 1 92 ? -9.258 3.129 35.844 1 76.56 92 ASN A N 1
ATOM 690 C CA . ASN A 1 92 ? -9.32 2.25 37 1 76.56 92 ASN A CA 1
ATOM 691 C C . ASN A 1 92 ? -10.023 2.918 38.188 1 76.56 92 ASN A C 1
ATOM 693 O O . ASN A 1 92 ? -10.734 2.256 38.938 1 76.56 92 ASN A O 1
ATOM 697 N N . HIS A 1 93 ? -10.023 4.16 38.312 1 70.88 93 HIS A N 1
ATOM 698 C CA . HIS A 1 93 ? -10.664 4.879 39.406 1 70.88 93 HIS A CA 1
ATOM 699 C C . HIS A 1 93 ? -12.164 5.027 39.188 1 70.88 93 HIS A C 1
ATOM 701 O O . HIS A 1 93 ? -12.961 4.941 40.125 1 70.88 93 HIS A O 1
ATOM 707 N N . GLU A 1 94 ? -12.469 5.113 38.031 1 67.25 94 GLU A N 1
ATOM 708 C CA . GLU A 1 94 ? -13.883 5.238 37.719 1 67.25 94 GLU A CA 1
ATOM 709 C C . GLU A 1 94 ? -14.609 3.904 37.875 1 67.25 94 GLU A C 1
ATOM 711 O O . GLU A 1 94 ? -15.781 3.869 38.25 1 67.25 94 GLU A O 1
ATOM 716 N N . SER A 1 95 ? -13.961 2.938 37.594 1 67.19 95 SER A N 1
ATOM 717 C CA . SER A 1 95 ? -14.555 1.617 37.781 1 67.19 95 SER A CA 1
ATOM 718 C C . SER A 1 95 ? -14.805 1.32 39.25 1 67.19 95 SER A C 1
ATOM 720 O O . SER A 1 95 ? -15.766 0.631 39.594 1 67.19 95 SER A O 1
ATOM 722 N N . VAL A 1 96 ? -14.078 1.966 40.188 1 66.81 96 VAL A N 1
ATOM 723 C CA . VAL A 1 96 ? -14.266 1.717 41.594 1 66.81 96 VAL A CA 1
ATOM 724 C C . VAL A 1 96 ? -15.391 2.596 42.125 1 66.81 96 VAL A C 1
ATOM 726 O O . VAL A 1 96 ? -16.109 2.199 43.062 1 66.81 96 VAL A O 1
ATOM 729 N N . ARG A 1 97 ? -15.641 3.604 41.531 1 59.5 97 ARG A N 1
ATOM 730 C CA . ARG A 1 97 ? -16.703 4.453 42.062 1 59.5 97 ARG A CA 1
ATOM 731 C C . ARG A 1 97 ? -18.078 3.916 41.688 1 59.5 97 ARG A C 1
ATOM 733 O O . ARG A 1 97 ? -19.062 4.117 42.406 1 59.5 97 ARG A O 1
ATOM 740 N N . GLY A 1 98 ? -18.172 3.154 40.594 1 55.59 98 GLY A N 1
ATOM 741 C CA . GLY A 1 98 ? -19.484 2.662 40.219 1 55.59 98 GLY A CA 1
ATOM 742 C C . GLY A 1 98 ? -19.938 1.464 41.031 1 55.59 98 GLY A C 1
ATOM 743 O O . GLY A 1 98 ? -21.047 0.968 40.844 1 55.59 98 GLY A O 1
ATOM 744 N N . VAL A 1 99 ? -19.016 0.843 41.719 1 58.66 99 VAL A N 1
ATOM 745 C CA . VAL A 1 99 ? -19.422 -0.353 42.438 1 58.66 99 VAL A CA 1
ATOM 746 C C . VAL A 1 99 ? -19.828 0.024 43.875 1 58.66 99 VAL A C 1
ATOM 748 O O . VAL A 1 99 ? -20.422 -0.783 44.594 1 58.66 99 VAL A O 1
ATOM 751 N N . THR A 1 100 ? -19.672 1.343 44.281 1 41.75 100 THR A N 1
ATOM 752 C CA . THR A 1 100 ? -20.312 1.563 45.562 1 41.75 100 THR A CA 1
ATOM 753 C C . THR A 1 100 ? -21.703 2.141 45.406 1 41.75 100 THR A C 1
ATOM 755 O O . THR A 1 100 ? -21.953 2.939 44.469 1 41.75 100 THR A O 1
ATOM 758 N N . MET B 1 1 ? 23.219 4.742 23.141 1 32.28 1 MET B N 1
ATOM 759 C CA . MET B 1 1 ? 22.969 3.947 21.938 1 32.28 1 MET B CA 1
ATOM 760 C C . MET B 1 1 ? 22.188 4.75 20.906 1 32.28 1 MET B C 1
ATOM 762 O O . MET B 1 1 ? 21.109 5.285 21.203 1 32.28 1 MET B O 1
ATOM 766 N N . GLU B 1 2 ? 22.922 5.441 20.078 1 36.66 2 GLU B N 1
ATOM 767 C CA . GLU B 1 2 ? 22.422 6.383 19.062 1 36.66 2 GLU B CA 1
ATOM 768 C C . GLU B 1 2 ? 21.297 5.766 18.25 1 36.66 2 GLU B C 1
ATOM 770 O O . GLU B 1 2 ? 21.453 4.664 17.703 1 36.66 2 GLU B O 1
ATOM 775 N N . THR B 1 3 ? 20.141 5.777 18.703 1 39.97 3 THR B N 1
ATOM 776 C CA . THR B 1 3 ? 18.969 5.402 17.938 1 39.97 3 THR B CA 1
ATOM 777 C C . THR B 1 3 ? 19.047 5.953 16.516 1 39.97 3 THR B C 1
ATOM 779 O O . THR B 1 3 ? 19.109 7.172 16.312 1 39.97 3 THR B O 1
ATOM 782 N N . THR B 1 4 ? 20 5.469 15.711 1 42.22 4 THR B N 1
ATOM 783 C CA . THR B 1 4 ? 20.203 5.816 14.312 1 42.22 4 THR B CA 1
ATOM 784 C C . THR B 1 4 ? 18.859 6.023 13.617 1 42.22 4 THR B C 1
ATOM 786 O O . THR B 1 4 ? 18.078 5.078 13.469 1 42.22 4 THR B O 1
ATOM 789 N N . LYS B 1 5 ? 18.172 6.988 14.016 1 46.81 5 LYS B N 1
ATOM 790 C CA . LYS B 1 5 ? 17.062 7.414 13.18 1 46.81 5 LYS B CA 1
ATOM 791 C C . LYS B 1 5 ? 17.375 7.238 11.695 1 46.81 5 LYS B C 1
ATOM 793 O O . LYS B 1 5 ? 18.438 7.672 11.234 1 46.81 5 LYS B O 1
ATOM 798 N N . LYS B 1 6 ? 17.281 6.09 11.133 1 46.31 6 LYS B N 1
ATOM 799 C CA . LYS B 1 6 ? 17.5 5.824 9.711 1 46.31 6 LYS B CA 1
ATOM 800 C C . LYS B 1 6 ? 17.047 7 8.859 1 46.31 6 LYS B C 1
ATOM 802 O O . LYS B 1 6 ? 15.867 7.344 8.836 1 46.31 6 LYS B O 1
ATOM 807 N N . ASP B 1 7 ? 17.812 8.102 8.883 1 46.97 7 ASP B N 1
ATOM 808 C CA . ASP B 1 7 ? 17.656 9.18 7.91 1 46.97 7 ASP B CA 1
ATOM 809 C C . ASP B 1 7 ? 17.188 8.641 6.559 1 46.97 7 ASP B C 1
ATOM 811 O O . ASP B 1 7 ? 17.969 8.031 5.824 1 46.97 7 ASP B O 1
ATOM 815 N N . MET B 1 8 ? 16.094 8.031 6.613 1 53.31 8 MET B N 1
ATOM 816 C CA . MET B 1 8 ? 15.617 7.645 5.285 1 53.31 8 MET B CA 1
ATOM 817 C C . MET B 1 8 ? 15.805 8.789 4.289 1 53.31 8 MET B C 1
ATOM 819 O O . MET B 1 8 ? 15.32 9.898 4.516 1 53.31 8 MET B O 1
ATOM 823 N N . ASP B 1 9 ? 17.016 8.891 3.867 1 60.59 9 ASP B N 1
ATOM 824 C CA . ASP B 1 9 ? 17.453 9.781 2.801 1 60.59 9 ASP B CA 1
ATOM 825 C C . ASP B 1 9 ? 16.281 10.156 1.892 1 60.59 9 ASP B C 1
ATOM 827 O O . ASP B 1 9 ? 15.453 9.305 1.552 1 60.59 9 ASP B O 1
ATOM 831 N N . GLU B 1 10 ? 15.734 11.398 1.958 1 70.25 10 GLU B N 1
ATOM 832 C CA . GLU B 1 10 ? 14.656 12.031 1.209 1 70.25 10 GLU B CA 1
ATOM 833 C C . GLU B 1 10 ? 14.805 11.789 -0.29 1 70.25 10 GLU B C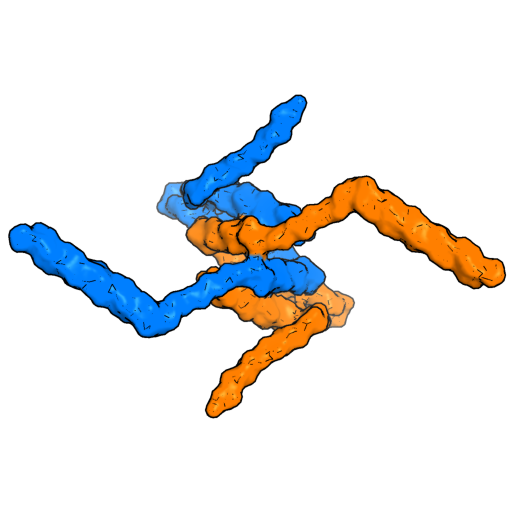 1
ATOM 835 O O . GLU B 1 10 ? 13.906 12.109 -1.069 1 70.25 10 GLU B O 1
ATOM 840 N N . ARG B 1 11 ? 15.992 11.156 -0.484 1 77.31 11 ARG B N 1
ATOM 841 C CA . ARG B 1 11 ? 16.203 10.93 -1.91 1 77.31 11 ARG B CA 1
ATOM 842 C C . ARG B 1 11 ? 15.367 9.75 -2.4 1 77.31 11 ARG B C 1
ATOM 844 O O . ARG B 1 11 ? 15.164 8.781 -1.666 1 77.31 11 ARG B O 1
ATOM 851 N N . PRO B 1 12 ? 15.016 9.812 -3.535 1 82.38 12 PRO B N 1
ATOM 852 C CA . PRO B 1 12 ? 14.281 8.672 -4.082 1 82.38 12 PRO B CA 1
ATOM 853 C C . PRO B 1 12 ? 15.094 7.387 -4.078 1 82.38 12 PRO B C 1
ATOM 855 O O . PRO B 1 12 ? 16.312 7.426 -4.23 1 82.38 12 PRO B O 1
ATOM 858 N N . ALA B 1 13 ? 14.445 6.289 -3.82 1 89.38 13 ALA B N 1
ATOM 859 C CA . ALA B 1 13 ? 15.078 4.977 -3.875 1 89.38 13 ALA B CA 1
ATOM 860 C C . ALA B 1 13 ? 15.727 4.734 -5.234 1 89.38 13 ALA B C 1
ATOM 862 O O . ALA B 1 13 ? 15.148 5.062 -6.273 1 89.38 13 ALA B O 1
ATOM 863 N N . ARG B 1 14 ? 16.891 4.18 -5.266 1 88.31 14 ARG B N 1
ATOM 864 C CA . ARG B 1 14 ? 17.609 3.934 -6.512 1 88.31 14 ARG B CA 1
ATOM 865 C C . ARG B 1 14 ? 17.516 2.467 -6.914 1 88.31 14 ARG B C 1
ATOM 867 O O . ARG B 1 14 ? 17.812 2.115 -8.062 1 88.31 14 ARG B O 1
ATOM 874 N N . THR B 1 15 ? 17.219 1.627 -5.957 1 90 15 THR B N 1
ATOM 875 C CA . THR B 1 15 ? 17.047 0.202 -6.223 1 90 15 THR B CA 1
ATOM 876 C C . THR B 1 15 ? 15.719 -0.296 -5.668 1 90 15 THR B C 1
ATOM 878 O O . THR B 1 15 ? 15.125 0.343 -4.801 1 90 15 THR B O 1
ATOM 881 N N . ALA B 1 16 ? 15.383 -1.37 -6.168 1 92.75 16 ALA B N 1
ATOM 882 C CA . ALA B 1 16 ? 14.156 -1.984 -5.676 1 92.75 16 ALA B CA 1
ATOM 883 C C . ALA B 1 16 ? 14.289 -2.373 -4.207 1 92.75 16 ALA B C 1
ATOM 885 O O . ALA B 1 16 ? 13.336 -2.244 -3.436 1 92.75 16 ALA B O 1
ATOM 886 N N . GLY B 1 17 ? 15.453 -2.932 -3.84 1 94.19 17 GLY B N 1
ATOM 887 C CA . GLY B 1 17 ? 15.688 -3.279 -2.447 1 94.19 17 GLY B CA 1
ATOM 888 C C . GLY B 1 17 ? 15.547 -2.1 -1.505 1 94.19 17 GLY B C 1
ATOM 889 O O . GLY B 1 17 ? 14.945 -2.223 -0.433 1 94.19 17 GLY B O 1
ATOM 890 N N . GLU B 1 18 ? 16.109 -0.981 -1.931 1 93.81 18 GLU B N 1
ATOM 891 C CA . GLU B 1 18 ? 15.992 0.238 -1.137 1 93.81 18 GLU B CA 1
ATOM 892 C C . GLU B 1 18 ? 14.539 0.689 -1.04 1 93.81 18 GLU B 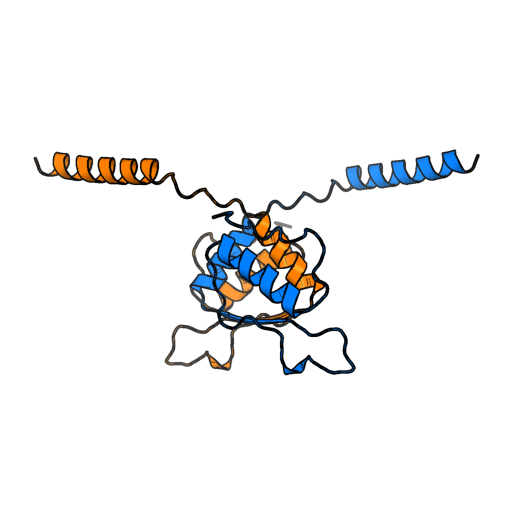C 1
ATOM 894 O O . GLU B 1 18 ? 14.086 1.135 0.018 1 93.81 18 GLU B O 1
ATOM 899 N N . ALA B 1 19 ? 13.859 0.594 -2.107 1 94.94 19 ALA B N 1
ATOM 900 C CA . ALA B 1 19 ? 12.445 0.976 -2.129 1 94.94 19 ALA B CA 1
ATOM 901 C C . ALA B 1 19 ? 11.625 0.106 -1.178 1 94.94 19 ALA B C 1
ATOM 903 O O . ALA B 1 19 ? 10.773 0.609 -0.449 1 94.94 19 ALA B O 1
ATOM 904 N N . VAL B 1 20 ? 11.922 -1.169 -1.154 1 97.06 20 VAL B N 1
ATOM 905 C CA . VAL B 1 20 ? 11.219 -2.107 -0.282 1 97.06 20 VAL B CA 1
ATOM 906 C C . VAL B 1 20 ? 11.469 -1.739 1.179 1 97.06 20 VAL B C 1
ATOM 908 O O . VAL B 1 20 ? 10.539 -1.702 1.984 1 97.06 20 VAL B O 1
ATOM 911 N N . GLU B 1 21 ? 12.664 -1.426 1.494 1 97.25 21 GLU B N 1
ATOM 912 C CA . GLU B 1 21 ? 13.008 -1.079 2.869 1 97.25 21 GLU B CA 1
ATOM 913 C C . GLU B 1 21 ? 12.344 0.229 3.291 1 97.25 21 GLU B C 1
ATOM 915 O O . GLU B 1 21 ? 11.836 0.343 4.41 1 97.25 21 GLU B O 1
ATOM 920 N N . ARG B 1 22 ? 12.328 1.124 2.395 1 97.06 22 ARG B N 1
ATOM 921 C CA . ARG B 1 22 ? 11.68 2.398 2.682 1 97.06 22 ARG B CA 1
ATOM 922 C C . ARG B 1 22 ? 10.18 2.217 2.893 1 97.06 22 ARG B C 1
ATOM 924 O O . ARG B 1 22 ? 9.609 2.773 3.832 1 97.06 22 ARG B O 1
ATOM 931 N N . LEU B 1 23 ? 9.617 1.479 2.016 1 97.88 23 LEU B N 1
ATOM 932 C CA . LEU B 1 23 ? 8.18 1.252 2.113 1 97.88 23 LEU B CA 1
ATOM 933 C C . LEU B 1 23 ? 7.84 0.47 3.375 1 97.88 23 LEU B C 1
ATOM 935 O O . LEU B 1 23 ? 6.852 0.774 4.051 1 97.88 23 LEU B O 1
ATOM 939 N N . ARG B 1 24 ? 8.648 -0.469 3.695 1 98.12 24 ARG B N 1
ATOM 940 C CA . ARG B 1 24 ? 8.453 -1.246 4.914 1 98.12 24 ARG B CA 1
ATOM 941 C C . ARG B 1 24 ? 8.484 -0.349 6.148 1 98.12 24 ARG B C 1
ATOM 943 O O . ARG B 1 24 ? 7.641 -0.473 7.035 1 98.12 24 ARG B O 1
ATOM 950 N N . ALA B 1 25 ? 9.414 0.467 6.184 1 97.38 25 ALA B N 1
ATOM 951 C CA . ALA B 1 25 ? 9.547 1.389 7.309 1 97.38 25 ALA B CA 1
ATOM 952 C C . ALA B 1 25 ? 8.344 2.324 7.395 1 97.38 25 ALA B C 1
ATOM 954 O O . ALA B 1 25 ? 7.805 2.559 8.484 1 97.38 25 ALA B O 1
ATOM 955 N N . ALA B 1 26 ? 7.926 2.85 6.281 1 97.31 26 ALA B N 1
ATOM 956 C CA . ALA B 1 26 ? 6.785 3.758 6.25 1 97.31 26 ALA B CA 1
ATOM 957 C C . ALA B 1 26 ? 5.512 3.055 6.715 1 97.31 26 ALA B C 1
ATOM 959 O O . ALA B 1 26 ? 4.73 3.617 7.484 1 97.31 26 ALA B O 1
ATOM 960 N N . LEU B 1 27 ? 5.344 1.88 6.273 1 97.88 27 LEU B N 1
ATOM 961 C CA . LEU B 1 27 ? 4.191 1.087 6.688 1 97.88 27 LEU B CA 1
ATOM 962 C C . LEU B 1 27 ? 4.223 0.828 8.188 1 97.88 27 LEU B C 1
ATOM 964 O O . LEU B 1 27 ? 3.209 0.996 8.867 1 97.88 27 LEU B O 1
ATOM 968 N N . CYS B 1 28 ? 5.363 0.495 8.656 1 96.69 28 CYS B N 1
ATOM 969 C CA . CYS B 1 2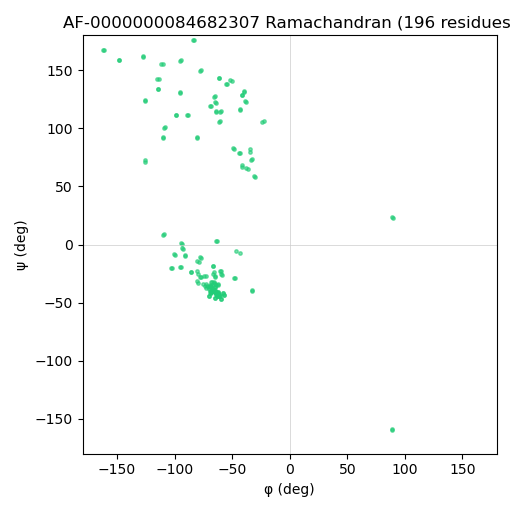8 ? 5.512 0.226 10.078 1 96.69 28 CYS B CA 1
ATOM 970 C C . CYS B 1 28 ? 5.195 1.468 10.906 1 96.69 28 CYS B C 1
ATOM 972 O O . CYS B 1 28 ? 4.652 1.366 12.008 1 96.69 28 CYS B O 1
ATOM 974 N N . GLY B 1 29 ? 5.531 2.564 10.367 1 95.06 29 GLY B N 1
ATOM 975 C CA . GLY B 1 29 ? 5.254 3.822 11.039 1 95.06 29 GLY B CA 1
ATOM 976 C C . GLY B 1 29 ? 3.775 4.039 11.312 1 95.06 29 GLY B C 1
ATOM 977 O O . GLY B 1 29 ? 3.41 4.75 12.25 1 95.06 29 GLY B O 1
ATOM 978 N N . VAL B 1 30 ? 2.988 3.432 10.516 1 94.62 30 VAL B N 1
ATOM 979 C CA . VAL B 1 30 ? 1.551 3.594 10.703 1 94.62 30 VAL B CA 1
ATOM 980 C C . VAL B 1 30 ? 0.948 2.293 11.227 1 94.62 30 VAL B C 1
ATOM 982 O O . VAL B 1 30 ? -0.265 2.084 11.141 1 94.62 30 VAL B O 1
ATOM 985 N N . GLY B 1 31 ? 1.768 1.364 11.578 1 95.75 31 GLY B N 1
ATOM 986 C CA . GLY B 1 31 ? 1.325 0.151 12.25 1 95.75 31 GLY B CA 1
ATOM 987 C C . GLY B 1 31 ? 0.955 -0.96 11.281 1 95.75 31 GLY B C 1
ATOM 988 O O . GLY B 1 31 ? 0.16 -1.841 11.617 1 95.75 31 GLY B O 1
ATOM 989 N N . ILE B 1 32 ? 1.459 -0.934 10.109 1 97 32 ILE B N 1
ATOM 990 C CA . ILE B 1 32 ? 1.142 -1.939 9.102 1 97 32 ILE B CA 1
ATOM 991 C C . ILE B 1 32 ? 2.393 -2.752 8.773 1 97 32 ILE B C 1
ATOM 993 O O . ILE B 1 32 ? 3.486 -2.197 8.648 1 97 32 ILE B O 1
ATOM 997 N N . VAL B 1 33 ? 2.205 -4.004 8.734 1 97.81 33 VAL B N 1
ATOM 998 C CA . VAL B 1 33 ? 3.275 -4.898 8.305 1 97.81 33 VAL B CA 1
ATOM 999 C C . VAL B 1 33 ? 2.785 -5.785 7.164 1 97.81 33 VAL B C 1
ATOM 1001 O O . VAL B 1 33 ? 1.721 -6.398 7.262 1 97.81 33 VAL B O 1
ATOM 1004 N N . LEU B 1 34 ? 3.443 -5.746 6.137 1 98.19 34 LEU B N 1
ATOM 1005 C CA . LEU B 1 34 ? 3.213 -6.641 5.008 1 98.19 34 LEU B CA 1
ATOM 1006 C C . LEU B 1 34 ? 4.359 -7.633 4.855 1 98.19 34 LEU B C 1
ATOM 1008 O O . LEU B 1 34 ? 5.336 -7.355 4.152 1 98.19 34 LEU B O 1
ATOM 1012 N N . PRO B 1 35 ? 4.23 -8.734 5.434 1 97.75 35 PRO B N 1
ATOM 1013 C CA . PRO B 1 35 ? 5.328 -9.703 5.461 1 97.75 35 PRO B CA 1
ATOM 1014 C C . PRO B 1 35 ? 5.75 -10.156 4.066 1 97.75 35 PRO B C 1
ATOM 1016 O O . PRO B 1 35 ? 6.871 -10.633 3.883 1 97.75 35 PRO B O 1
ATOM 1019 N N . SER B 1 36 ? 4.902 -10.047 3.109 1 97.38 36 SER B N 1
ATOM 1020 C CA . SER B 1 36 ? 5.184 -10.57 1.775 1 97.38 36 SER B CA 1
ATOM 1021 C C . SER B 1 36 ? 5.777 -9.492 0.875 1 97.38 36 SER B C 1
ATOM 1023 O O . SE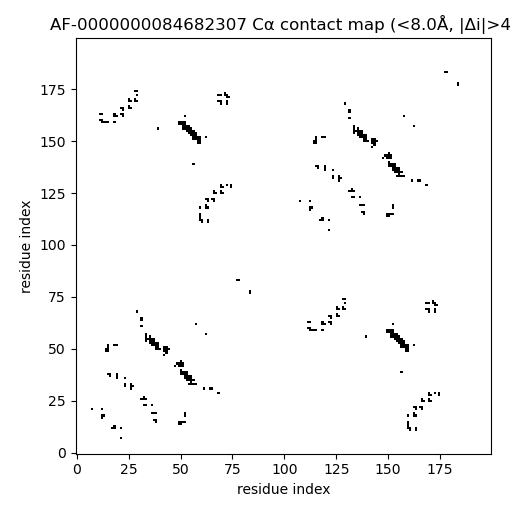R B 1 36 ? 6.043 -9.742 -0.304 1 97.38 36 SER B O 1
ATOM 1025 N N . LEU B 1 37 ? 5.941 -8.328 1.399 1 98.31 37 LEU B N 1
ATOM 1026 C CA . LEU B 1 37 ? 6.555 -7.23 0.657 1 98.31 37 LEU B CA 1
ATOM 1027 C C . LEU B 1 37 ? 8.008 -7.547 0.322 1 98.31 37 LEU B C 1
ATOM 1029 O O . LEU B 1 37 ? 8.805 -7.844 1.214 1 98.31 37 LEU B O 1
ATOM 1033 N N . ARG B 1 38 ? 8.25 -7.523 -0.963 1 97.5 38 ARG B N 1
ATOM 1034 C CA . ARG B 1 38 ? 9.586 -7.91 -1.395 1 97.5 38 ARG B CA 1
ATOM 1035 C C . ARG B 1 38 ? 9.875 -7.41 -2.807 1 97.5 38 ARG B C 1
ATOM 1037 O O . ARG B 1 38 ? 8.969 -6.945 -3.502 1 97.5 38 ARG B O 1
ATOM 1044 N N . VAL B 1 39 ? 11.188 -7.508 -3.148 1 96.38 39 VAL B N 1
ATOM 1045 C CA . VAL B 1 39 ? 11.523 -7.363 -4.562 1 96.38 39 VAL B CA 1
ATOM 1046 C C . VAL B 1 39 ? 10.922 -8.516 -5.355 1 96.38 39 VAL B C 1
ATOM 1048 O O . VAL B 1 39 ? 11.047 -9.68 -4.969 1 96.38 39 VAL B O 1
ATOM 1051 N N . ASP B 1 40 ? 10.172 -8.172 -6.418 1 96.06 40 ASP B N 1
ATOM 1052 C CA . ASP B 1 40 ? 9.617 -9.242 -7.238 1 96.06 40 ASP B CA 1
ATOM 1053 C C . ASP B 1 40 ? 10.719 -10.047 -7.918 1 96.06 40 ASP B C 1
ATOM 1055 O O . ASP B 1 40 ? 11.414 -9.539 -8.797 1 96.06 40 ASP B O 1
ATOM 1059 N N . PRO B 1 41 ? 10.875 -11.242 -7.602 1 92.62 41 PRO B N 1
ATOM 1060 C CA . PRO B 1 41 ? 11.984 -12.039 -8.133 1 92.62 41 PRO B CA 1
ATOM 1061 C C . PRO B 1 41 ? 11.891 -12.25 -9.641 1 92.62 41 PRO B C 1
ATOM 1063 O O . PRO B 1 41 ? 12.906 -12.5 -10.297 1 92.62 41 PRO B O 1
ATOM 1066 N N . LEU B 1 42 ? 10.641 -12.211 -10.109 1 89.81 42 LEU B N 1
ATOM 1067 C CA . LEU B 1 42 ? 10.438 -12.484 -11.531 1 89.81 42 LEU B CA 1
ATOM 1068 C C . LEU B 1 42 ? 10.805 -11.266 -12.367 1 89.81 42 LEU B C 1
ATOM 1070 O O . LEU B 1 42 ? 10.898 -11.359 -13.594 1 89.81 42 LEU B O 1
ATOM 1074 N N . SER B 1 43 ? 11.016 -10.156 -11.695 1 90.62 43 SER B N 1
ATOM 1075 C CA . SER B 1 43 ? 11.281 -8.922 -12.422 1 90.62 43 SER B CA 1
ATOM 1076 C C . SER B 1 43 ? 12.773 -8.602 -12.445 1 90.62 43 SER B C 1
ATOM 1078 O O . SER B 1 43 ? 13.203 -7.645 -13.094 1 90.62 43 SER B O 1
ATOM 1080 N N . VAL B 1 44 ? 13.508 -9.352 -11.703 1 85.69 44 VAL B N 1
ATOM 1081 C CA . VAL B 1 44 ? 14.945 -9.109 -11.625 1 85.69 44 VAL B CA 1
ATOM 1082 C C . VAL B 1 44 ? 15.641 -9.727 -12.836 1 85.69 44 VAL B C 1
ATOM 1084 O O . VAL B 1 44 ? 15.5 -10.922 -13.102 1 85.69 44 VAL B O 1
ATOM 1087 N N . SER B 1 45 ? 15.766 -8.961 -13.797 1 79.81 45 SER B N 1
ATOM 1088 C CA . SER B 1 45 ? 16.594 -9.461 -14.898 1 79.81 45 SER B CA 1
ATOM 1089 C C . SER B 1 45 ? 17.859 -8.648 -15.047 1 79.81 45 SER B C 1
ATOM 1091 O O . SER B 1 45 ? 17.953 -7.512 -14.57 1 79.81 45 SER B O 1
ATOM 1093 N N . ASP B 1 46 ? 18.812 -9.414 -15.352 1 65.56 46 ASP B N 1
ATOM 1094 C CA . ASP B 1 46 ? 20.094 -8.773 -15.633 1 65.56 46 ASP B CA 1
ATOM 1095 C C . ASP B 1 46 ? 19.922 -7.602 -16.594 1 65.56 46 ASP B C 1
ATOM 1097 O O . ASP B 1 46 ? 20.719 -6.652 -16.578 1 65.56 46 ASP B O 1
ATOM 1101 N N . GLU B 1 47 ? 18.953 -7.688 -17.406 1 62.47 47 GLU B N 1
ATOM 1102 C CA . GLU B 1 47 ? 18.797 -6.695 -18.469 1 62.47 47 GLU B CA 1
ATOM 1103 C C . GLU B 1 47 ? 17.844 -5.582 -18.047 1 62.47 47 GLU B C 1
ATOM 1105 O O . GLU B 1 47 ? 17.797 -4.523 -18.672 1 62.47 47 GLU B O 1
ATOM 1110 N N . ASP B 1 48 ? 17.094 -5.918 -17.078 1 63.19 48 ASP B N 1
ATOM 1111 C CA . ASP B 1 48 ? 16.047 -4.965 -16.75 1 63.19 48 ASP B CA 1
ATOM 1112 C C . ASP B 1 48 ? 16.328 -4.27 -15.422 1 63.19 48 ASP B C 1
ATOM 1114 O O . ASP B 1 48 ? 16.297 -4.902 -14.359 1 63.19 48 ASP B O 1
ATOM 1118 N N . PRO B 1 49 ? 16.844 -3.039 -15.562 1 63.44 49 PRO B N 1
ATOM 1119 C CA . PRO B 1 49 ? 17.281 -2.264 -14.406 1 63.44 49 PRO B CA 1
ATOM 1120 C C . PRO B 1 49 ? 16.141 -1.92 -13.445 1 63.44 49 PRO B C 1
ATOM 1122 O O . PRO B 1 49 ? 16.391 -1.396 -12.359 1 63.44 49 PRO B O 1
ATOM 1125 N N . TYR B 1 50 ? 14.961 -2.502 -13.906 1 78.38 50 TYR B N 1
ATOM 1126 C CA . TYR B 1 50 ? 13.961 -1.929 -13.016 1 78.38 50 TYR B CA 1
ATOM 1127 C C . TYR B 1 50 ? 13.141 -3.023 -12.336 1 78.38 50 TYR B C 1
ATOM 1129 O O . TYR B 1 50 ? 12.031 -3.34 -12.773 1 78.38 50 TYR B O 1
ATOM 1137 N N . ALA B 1 51 ? 13.828 -3.615 -11.453 1 91.69 51 ALA B N 1
ATOM 1138 C CA . ALA B 1 51 ? 13.102 -4.578 -10.633 1 91.69 51 ALA B CA 1
ATOM 1139 C C . ALA B 1 51 ? 11.844 -3.953 -10.039 1 91.69 51 ALA B C 1
ATOM 1141 O O . ALA B 1 51 ? 11.805 -2.75 -9.773 1 91.69 51 ALA B O 1
ATOM 1142 N N . LEU B 1 52 ? 10.812 -4.773 -10.016 1 94.88 52 LEU B N 1
ATOM 1143 C CA . LEU B 1 52 ? 9.547 -4.32 -9.445 1 94.88 52 LEU B CA 1
ATOM 1144 C C . LEU B 1 52 ? 9.43 -4.73 -7.977 1 94.88 52 LEU B C 1
ATOM 1146 O O . LEU B 1 52 ? 10.141 -5.629 -7.523 1 94.88 52 LEU B O 1
ATOM 1150 N N . VAL B 1 53 ? 8.617 -4.039 -7.352 1 96.69 53 VAL B N 1
ATOM 1151 C CA . VAL B 1 53 ? 8.25 -4.367 -5.977 1 96.69 53 VAL B CA 1
ATOM 1152 C C . VAL B 1 53 ? 6.969 -5.195 -5.965 1 96.69 53 VAL B C 1
ATOM 1154 O O . VAL B 1 53 ? 6 -4.859 -6.652 1 96.69 53 VAL B O 1
ATOM 1157 N N . ASP B 1 54 ? 6.996 -6.309 -5.23 1 97.5 54 ASP B N 1
ATOM 1158 C CA . ASP B 1 54 ? 5.809 -7.117 -4.965 1 97.5 54 ASP B CA 1
ATOM 1159 C C . ASP B 1 54 ? 5.227 -6.805 -3.59 1 97.5 54 ASP B C 1
ATOM 1161 O O . ASP B 1 54 ? 5.824 -7.148 -2.564 1 97.5 54 ASP B O 1
ATOM 1165 N N . LEU B 1 55 ? 4.016 -6.168 -3.609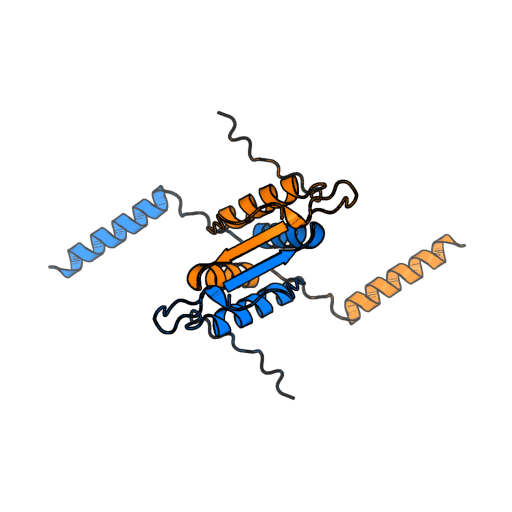 1 98.5 55 LEU B N 1
ATOM 1166 C CA . LEU B 1 55 ? 3.414 -5.738 -2.352 1 98.5 55 LEU B CA 1
ATOM 1167 C C . LEU B 1 55 ? 2.787 -6.918 -1.619 1 98.5 55 LEU B C 1
ATOM 1169 O O . LEU B 1 55 ? 2.621 -6.883 -0.398 1 98.5 55 LEU B O 1
ATOM 1173 N N . GLY B 1 56 ? 2.381 -7.855 -2.307 1 97.75 56 GLY B N 1
ATOM 1174 C CA . GLY B 1 56 ? 1.838 -9.047 -1.68 1 97.75 56 GLY B CA 1
ATOM 1175 C C . GLY B 1 56 ? 0.346 -8.961 -1.419 1 97.75 56 GLY B C 1
ATOM 1176 O O . GLY B 1 56 ? -0.366 -8.219 -2.102 1 97.75 56 GLY B O 1
ATOM 1177 N N . ARG B 1 57 ? -0.042 -9.805 -0.486 1 97.06 57 ARG B N 1
ATOM 1178 C CA . ARG B 1 57 ? -1.446 -9.891 -0.099 1 97.06 57 ARG B CA 1
ATOM 1179 C C . ARG B 1 57 ? -1.659 -9.367 1.315 1 97.06 57 ARG B C 1
ATOM 1181 O O . ARG B 1 57 ? -0.718 -9.305 2.109 1 97.06 57 ARG B O 1
ATOM 1188 N N . CYS B 1 58 ? -2.857 -8.938 1.567 1 96.94 58 CYS B N 1
ATOM 1189 C CA . CYS B 1 58 ? -3.199 -8.508 2.918 1 96.94 58 CYS B CA 1
ATOM 1190 C C . CYS B 1 58 ? -4.664 -8.781 3.225 1 96.94 58 CYS B C 1
ATOM 1192 O O . CYS B 1 58 ? -5.461 -9.023 2.314 1 96.94 58 CYS B O 1
ATOM 1194 N N . ASN B 1 59 ? -5.012 -8.844 4.461 1 94.38 59 ASN B N 1
ATOM 1195 C CA . ASN B 1 59 ? -6.402 -9.047 4.852 1 94.38 59 ASN B CA 1
ATOM 1196 C C . ASN B 1 59 ? -7.184 -7.738 4.867 1 94.38 59 ASN B C 1
ATOM 1198 O O . ASN B 1 59 ? -6.625 -6.676 4.598 1 94.38 59 ASN B O 1
ATOM 1202 N N . LEU B 1 60 ? -8.516 -7.887 5.145 1 92.81 60 LEU B N 1
ATOM 1203 C CA . LEU B 1 60 ? -9.414 -6.742 5.062 1 92.81 60 LEU B CA 1
ATOM 1204 C C . LEU B 1 60 ? -9.055 -5.691 6.109 1 92.81 60 LEU B C 1
ATOM 1206 O O . LEU B 1 60 ? -9.164 -4.492 5.852 1 92.81 60 LEU B O 1
ATOM 1210 N N . THR B 1 61 ? -8.656 -6.164 7.211 1 92.94 61 THR B N 1
ATOM 1211 C CA . THR B 1 61 ? -8.305 -5.254 8.297 1 92.94 61 THR B CA 1
ATOM 1212 C C . THR B 1 61 ? -7.109 -4.387 7.902 1 92.94 61 THR B C 1
ATOM 1214 O O . THR B 1 61 ? -7.141 -3.166 8.055 1 92.94 61 THR B O 1
ATOM 1217 N N . VAL B 1 62 ? -6.098 -4.941 7.285 1 96 62 VAL B N 1
ATOM 1218 C CA . VAL B 1 62 ? -4.895 -4.227 6.871 1 96 62 VAL B CA 1
ATOM 1219 C C . VAL B 1 62 ? -5.227 -3.283 5.715 1 96 62 VAL B C 1
ATOM 1221 O O . VAL B 1 62 ? -4.809 -2.123 5.715 1 96 62 VAL B O 1
ATOM 1224 N N . ALA B 1 63 ? -5.977 -3.803 4.781 1 96.56 63 ALA B N 1
ATOM 1225 C CA . ALA B 1 63 ? -6.387 -2.967 3.656 1 96.56 63 ALA B CA 1
ATOM 1226 C C . ALA B 1 63 ? -7.145 -1.733 4.137 1 96.56 63 ALA B C 1
ATOM 1228 O O . ALA B 1 63 ? -6.902 -0.623 3.662 1 96.56 63 ALA B O 1
ATOM 1229 N N . SER B 1 64 ? -8.016 -1.958 5.113 1 95.25 64 SER B N 1
ATOM 1230 C CA . SER B 1 64 ? -8.82 -0.869 5.652 1 95.25 64 SER B CA 1
ATOM 1231 C C . SER B 1 64 ? -7.961 0.134 6.414 1 95.25 64 SER B C 1
ATOM 1233 O O . SER B 1 64 ? -8.156 1.345 6.297 1 95.25 64 SER B O 1
ATOM 1235 N N . ARG B 1 65 ? -6.984 -0.386 7.078 1 95.69 65 ARG B N 1
ATOM 1236 C CA . ARG B 1 65 ? -6.07 0.489 7.805 1 95.69 65 ARG B CA 1
ATOM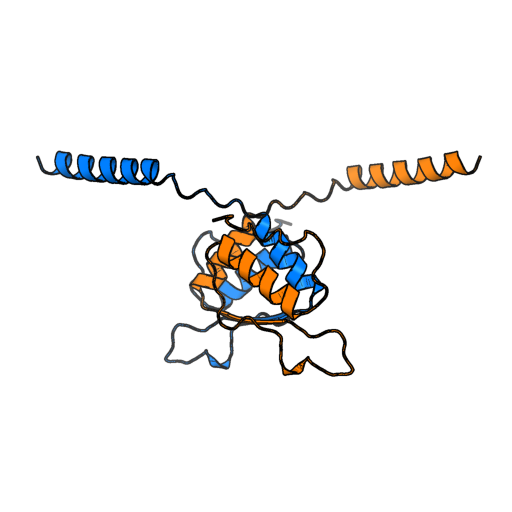 1237 C C . ARG B 1 65 ? -5.219 1.312 6.844 1 95.69 65 ARG B C 1
ATOM 1239 O O . ARG B 1 65 ? -4.984 2.5 7.074 1 95.69 65 ARG B O 1
ATOM 1246 N N . LEU B 1 66 ? -4.781 0.656 5.812 1 97.44 66 LEU B N 1
ATOM 1247 C CA . LEU B 1 66 ? -3.98 1.352 4.809 1 97.44 66 LEU B CA 1
ATOM 1248 C C . LEU B 1 66 ? -4.789 2.457 4.137 1 97.44 66 LEU B C 1
ATOM 1250 O O . LEU B 1 66 ? -4.305 3.582 3.988 1 97.44 66 LEU B O 1
ATOM 1254 N N . ALA B 1 67 ? -5.98 2.117 3.824 1 97.56 67 ALA B N 1
ATOM 1255 C CA . ALA B 1 67 ? -6.859 3.111 3.211 1 97.56 67 ALA B CA 1
ATOM 1256 C C . ALA B 1 67 ? -7.086 4.293 4.148 1 97.56 67 ALA B C 1
ATOM 1258 O O . ALA B 1 67 ? -6.996 5.449 3.73 1 97.56 67 ALA B O 1
ATOM 1259 N N . ALA B 1 68 ? -7.312 3.971 5.363 1 95.81 68 ALA B N 1
ATOM 1260 C CA . ALA B 1 68 ? -7.555 5.016 6.352 1 95.81 68 ALA B CA 1
ATOM 1261 C C . ALA B 1 68 ? -6.324 5.906 6.523 1 95.81 68 ALA B C 1
ATOM 1263 O O . ALA B 1 68 ? -6.445 7.125 6.652 1 95.81 68 ALA B O 1
ATOM 1264 N N . ALA B 1 69 ? -5.203 5.305 6.543 1 95.94 69 ALA B N 1
ATOM 1265 C CA . ALA B 1 69 ? -3.959 6.062 6.656 1 95.94 69 ALA B CA 1
ATOM 1266 C C . ALA B 1 69 ? -3.787 7.016 5.477 1 95.94 69 ALA B C 1
ATOM 1268 O O . ALA B 1 69 ? -3.443 8.188 5.66 1 95.94 69 ALA B O 1
ATOM 1269 N N . LEU B 1 70 ? -4.059 6.539 4.336 1 96.12 70 LEU B N 1
ATOM 1270 C CA . LEU B 1 70 ? -3.898 7.344 3.131 1 96.12 70 LEU B CA 1
ATOM 1271 C C . LEU B 1 70 ? -4.914 8.484 3.096 1 96.12 70 LEU B C 1
ATOM 1273 O O . LEU B 1 70 ? -4.621 9.562 2.574 1 96.12 70 LEU B O 1
ATOM 1277 N N . ASP B 1 71 ? -6.066 8.234 3.643 1 95 71 ASP B N 1
ATOM 1278 C CA . ASP B 1 71 ? -7.109 9.25 3.68 1 95 71 ASP B CA 1
ATOM 1279 C C . ASP B 1 71 ? -6.707 10.422 4.574 1 95 71 ASP B C 1
ATOM 1281 O O . ASP B 1 71 ? -7.285 11.508 4.484 1 95 71 ASP B O 1
ATOM 1285 N N . ARG B 1 72 ? -5.773 10.164 5.379 1 93.62 72 ARG B N 1
ATOM 1286 C CA . ARG B 1 72 ? -5.336 11.188 6.316 1 93.62 72 ARG B CA 1
ATOM 1287 C C . ARG B 1 72 ? -4.207 12.023 5.727 1 93.62 72 ARG B C 1
ATOM 1289 O O . ARG B 1 72 ? -3.756 12.992 6.344 1 93.62 72 ARG B O 1
ATOM 1296 N N . VAL B 1 73 ? -3.715 11.594 4.629 1 93.62 73 VAL B N 1
ATOM 1297 C CA . VAL B 1 73 ? -2.645 12.336 3.979 1 93.62 73 VAL B CA 1
ATOM 1298 C C . VAL B 1 73 ? -3.189 13.664 3.443 1 93.62 73 VAL B C 1
ATOM 1300 O O . VAL B 1 73 ? -4.164 13.68 2.689 1 93.62 73 VAL B O 1
ATOM 1303 N N . PRO B 1 74 ? -2.666 14.727 3.908 1 87.62 74 PRO B N 1
ATOM 1304 C CA . PRO B 1 74 ? -3.113 16 3.361 1 87.62 74 PRO B CA 1
ATOM 1305 C C . PRO B 1 74 ? -2.846 16.141 1.862 1 87.62 74 PRO B C 1
ATOM 1307 O O . PRO B 1 74 ? -1.75 15.812 1.397 1 87.62 74 PRO B O 1
ATOM 1310 N N . VAL B 1 75 ? -3.889 16.203 1.132 1 78.88 75 VAL B N 1
ATOM 1311 C CA . VAL B 1 75 ? -3.729 16.453 -0.296 1 78.88 75 VAL B CA 1
ATOM 1312 C C . VAL B 1 75 ? -3.717 17.969 -0.554 1 78.88 75 VAL B C 1
ATOM 1314 O O . VAL B 1 75 ? -4.527 18.703 0.011 1 78.88 75 VAL B O 1
ATOM 1317 N N . GLU B 1 76 ? -2.592 18.391 -0.934 1 70 76 GLU B N 1
ATOM 1318 C CA . GLU B 1 76 ? -2.527 19.812 -1.237 1 70 76 GLU B CA 1
ATOM 1319 C C . GLU B 1 76 ? -3.477 20.172 -2.373 1 70 76 GLU B C 1
ATOM 1321 O O . GLU B 1 76 ? -3.461 19.547 -3.432 1 70 76 GLU B O 1
ATOM 1326 N N . PRO B 1 77 ? -4.508 20.781 -1.912 1 64.25 77 PRO B N 1
ATOM 1327 C CA . PRO B 1 77 ? -5.414 21.172 -2.996 1 64.25 77 PRO B CA 1
ATOM 1328 C C . PRO B 1 77 ? -4.672 21.75 -4.207 1 64.25 77 PRO B C 1
ATOM 1330 O O . PRO B 1 77 ? -3.633 22.391 -4.051 1 64.25 77 PRO B O 1
ATOM 1333 N N . ALA B 1 78 ? -4.887 20.906 -5.285 1 69.19 78 ALA B N 1
ATOM 1334 C CA . ALA B 1 78 ? -4.344 21.547 -6.484 1 69.19 78 ALA B CA 1
ATOM 1335 C C . ALA B 1 78 ? -4.613 23.047 -6.477 1 69.19 78 ALA B C 1
ATOM 1337 O O . ALA B 1 78 ? -5.625 23.5 -5.941 1 69.19 78 ALA B O 1
ATOM 1338 N N . PRO B 1 79 ? -3.588 23.734 -6.574 1 65.75 79 PRO B N 1
ATOM 1339 C CA . PRO B 1 79 ? -3.896 25.172 -6.602 1 65.75 79 PRO B CA 1
ATOM 1340 C C . PRO B 1 79 ? -5.113 25.5 -7.465 1 65.75 79 PRO B C 1
ATOM 1342 O O . PRO B 1 79 ? -5.414 24.766 -8.414 1 65.75 79 PRO B O 1
ATOM 1345 N N . PRO B 1 80 ? -6.004 26.234 -6.832 1 69.69 80 PRO B N 1
ATOM 1346 C CA . PRO B 1 80 ? -7.098 26.656 -7.707 1 69.69 80 PRO B CA 1
ATOM 1347 C C . PRO B 1 80 ? -6.621 27.047 -9.102 1 69.69 80 PRO B C 1
ATOM 1349 O O . PRO B 1 80 ? -5.473 27.469 -9.273 1 69.69 80 PRO B O 1
ATOM 1352 N N . GLY B 1 81 ? -7.43 26.406 -10.047 1 65.31 81 GLY B N 1
ATOM 1353 C CA . GLY B 1 81 ? -7.082 26.719 -11.43 1 65.31 81 GLY B CA 1
ATOM 1354 C C . GLY B 1 81 ? -6.543 28.125 -11.617 1 65.31 81 GLY B C 1
ATOM 1355 O O . GLY B 1 81 ? -5.625 28.344 -12.406 1 65.31 81 GLY B O 1
ATOM 1356 N N . GLU B 1 82 ? -7.188 28.953 -10.883 1 78.12 82 GLU B N 1
ATOM 1357 C CA . GLU B 1 82 ? -6.797 30.344 -11.016 1 78.12 82 GLU B CA 1
ATOM 1358 C C . GLU B 1 82 ? -5.398 30.578 -10.453 1 78.12 82 GLU B C 1
ATOM 1360 O O . GLU B 1 82 ? -4.621 31.359 -11.008 1 78.12 82 GLU B O 1
ATOM 1365 N N . ALA B 1 83 ? -5.121 29.969 -9.352 1 74.69 83 ALA B N 1
ATOM 1366 C CA . ALA B 1 83 ? -3.783 30.109 -8.781 1 74.69 83 ALA B CA 1
ATOM 1367 C C . ALA B 1 83 ? -2.734 29.453 -9.68 1 74.69 83 ALA B C 1
ATOM 1369 O O . ALA B 1 83 ? -1.629 29.984 -9.828 1 74.69 83 ALA B O 1
ATOM 1370 N N . LEU B 1 84 ? -3.172 28.375 -10.188 1 78.75 84 LEU B N 1
ATOM 1371 C CA . LEU B 1 84 ? -2.295 27.703 -11.148 1 78.75 84 LEU B CA 1
ATOM 1372 C C . LEU B 1 84 ? -2.049 28.594 -12.367 1 78.75 84 LEU B C 1
ATOM 1374 O O . LEU B 1 84 ? -0.916 28.703 -12.844 1 78.75 84 LEU B O 1
ATOM 1378 N N . ARG B 1 85 ? -3.148 29.188 -12.773 1 79.69 85 ARG B N 1
ATOM 1379 C CA . ARG B 1 85 ? -3.041 30.078 -13.922 1 79.69 85 ARG B CA 1
ATOM 1380 C C . ARG B 1 85 ? -2.18 31.297 -13.594 1 79.69 85 ARG B C 1
ATOM 1382 O O . ARG B 1 85 ? -1.388 31.75 -14.43 1 79.69 85 ARG B O 1
ATOM 1389 N N . GLU B 1 86 ? -2.256 31.688 -12.445 1 80.94 86 GLU B N 1
ATOM 1390 C CA . GLU B 1 86 ? -1.459 32.844 -12.039 1 80.94 86 GLU B CA 1
ATOM 1391 C C . GLU B 1 86 ? 0.023 32.5 -11.953 1 80.94 86 GLU B C 1
ATOM 1393 O O . GLU B 1 86 ? 0.88 33.281 -12.359 1 80.94 86 GLU B O 1
ATOM 1398 N N . ARG B 1 87 ? 0.214 31.359 -11.547 1 79.5 87 ARG B N 1
ATOM 1399 C CA . ARG B 1 87 ? 1.603 30.922 -11.461 1 79.5 87 ARG B CA 1
ATOM 1400 C C . ARG B 1 87 ? 2.209 30.766 -12.852 1 79.5 87 ARG B C 1
ATOM 1402 O O . ARG B 1 87 ? 3.367 31.125 -13.07 1 79.5 87 ARG B O 1
ATOM 1409 N N . VAL B 1 88 ? 1.337 30.219 -13.625 1 82.75 88 VAL B N 1
ATOM 1410 C CA . VAL B 1 88 ? 1.786 30.031 -15 1 82.75 88 VAL B CA 1
ATOM 1411 C C . VAL B 1 88 ? 2.02 31.406 -15.648 1 82.75 88 VAL B C 1
ATOM 1413 O O . VAL B 1 88 ? 2.99 31.594 -16.391 1 82.75 88 VAL B O 1
ATOM 1416 N N . ARG B 1 89 ? 1.229 32.438 -15.305 1 80.81 89 ARG B N 1
ATOM 1417 C CA . ARG B 1 89 ? 1.354 33.781 -15.836 1 80.81 89 ARG B CA 1
ATOM 1418 C C . ARG B 1 89 ? 2.621 34.469 -15.328 1 80.81 89 ARG B C 1
ATOM 1420 O O . ARG B 1 89 ? 3.326 35.125 -16.094 1 80.81 89 ARG B O 1
ATOM 1427 N N . ARG B 1 90 ? 2.891 34.188 -14.164 1 78.94 90 ARG B N 1
ATOM 1428 C CA . ARG B 1 90 ? 4.086 34.781 -13.578 1 78.94 90 ARG B CA 1
ATOM 1429 C C . ARG B 1 90 ? 5.352 34.188 -14.195 1 78.94 90 ARG B C 1
ATOM 1431 O O . ARG B 1 90 ? 6.293 34.906 -14.516 1 78.94 90 ARG B O 1
ATOM 1438 N N . LEU B 1 91 ? 5.254 32.969 -14.422 1 75.25 91 LEU B N 1
ATOM 1439 C CA . LEU B 1 91 ? 6.395 32.281 -15.023 1 75.25 91 LEU B CA 1
ATOM 1440 C C . LEU B 1 91 ? 6.598 32.719 -16.469 1 75.25 91 LEU B C 1
ATOM 1442 O O . LEU B 1 91 ? 7.734 32.906 -16.906 1 75.25 91 LEU B O 1
ATOM 1446 N N . ASN B 1 92 ? 5.477 32.969 -17.078 1 77.38 92 ASN B N 1
ATOM 1447 C CA . ASN B 1 92 ? 5.555 33.438 -18.438 1 77.38 92 ASN B CA 1
ATOM 1448 C C . ASN B 1 92 ? 6.02 34.906 -18.5 1 77.38 92 ASN B C 1
ATOM 1450 O O . ASN B 1 92 ? 6.734 35.281 -19.422 1 77.38 92 ASN B O 1
ATOM 1454 N N . HIS B 1 93 ? 5.801 35.688 -17.547 1 71.62 93 HIS B N 1
ATOM 1455 C CA . HIS B 1 93 ? 6.203 37.094 -17.516 1 71.62 93 HIS B CA 1
ATOM 1456 C C . HIS B 1 93 ? 7.68 37.219 -17.156 1 71.62 93 HIS B C 1
ATOM 1458 O O . HIS B 1 93 ? 8.375 38.094 -17.688 1 71.62 93 HIS B O 1
ATOM 1464 N N . GLU B 1 94 ? 8.086 36.406 -16.422 1 67.94 94 GLU B N 1
ATOM 1465 C CA . GLU B 1 94 ? 9.484 36.438 -16.031 1 67.94 94 GLU B CA 1
ATOM 1466 C C . GLU B 1 94 ? 10.391 36 -17.172 1 67.94 94 GLU B C 1
ATOM 1468 O O . GLU B 1 94 ? 11.516 36.469 -17.312 1 67.94 94 GLU B O 1
ATOM 1473 N N . SER B 1 95 ? 9.938 35.156 -17.891 1 67.44 95 SER B N 1
ATOM 1474 C CA . SER B 1 95 ? 10.711 34.688 -19.047 1 67.44 95 SER B CA 1
ATOM 1475 C C . SER B 1 95 ? 10.852 35.812 -20.078 1 67.44 95 SER B C 1
ATOM 1477 O O . SER B 1 95 ? 11.867 35.875 -20.781 1 67.44 95 SER B O 1
ATOM 1479 N N . VAL B 1 96 ? 9.93 36.781 -20.109 1 65.88 96 VAL B N 1
ATOM 1480 C CA . VAL B 1 96 ? 10 37.844 -21.094 1 65.88 96 VAL B CA 1
ATOM 1481 C C . VAL B 1 96 ? 10.922 38.969 -20.578 1 65.88 96 VAL B C 1
ATOM 1483 O O . VAL B 1 96 ? 11.57 39.656 -21.375 1 65.88 96 VAL B O 1
ATOM 1486 N N . ARG B 1 97 ? 11.086 39.062 -19.406 1 59.53 97 ARG B N 1
ATOM 1487 C CA . ARG B 1 97 ? 11.945 40.156 -18.922 1 59.53 97 ARG B CA 1
ATOM 1488 C C . ARG B 1 97 ? 13.414 39.75 -19.062 1 59.53 97 ARG B C 1
ATOM 1490 O O . ARG B 1 97 ? 14.273 40.625 -19.203 1 59.53 97 ARG B O 1
ATOM 1497 N N . GLY B 1 98 ? 13.742 38.469 -19.109 1 55.78 98 GLY B N 1
ATOM 1498 C CA . GLY B 1 98 ? 15.148 38.125 -19.234 1 55.78 98 GLY B CA 1
ATOM 1499 C C . GLY B 1 98 ? 15.664 38.219 -20.656 1 55.78 98 GLY B C 1
ATOM 1500 O O . GLY B 1 98 ? 16.859 38.031 -20.906 1 55.78 98 GLY B O 1
ATOM 1501 N N . VAL B 1 99 ? 14.766 38.312 -21.609 1 59.84 99 VAL B N 1
ATOM 1502 C CA . VAL B 1 99 ? 15.242 38.344 -22.984 1 59.84 99 VAL B CA 1
ATOM 1503 C C . VAL B 1 99 ? 15.414 39.781 -23.438 1 59.84 99 VAL B C 1
ATOM 1505 O O . VAL B 1 99 ? 16.016 40.062 -24.469 1 59.84 99 VAL B O 1
ATOM 1508 N N . THR B 1 100 ? 15.055 40.781 -22.547 1 41.84 100 THR B N 1
ATOM 1509 C CA . THR B 1 100 ? 15.5 42.094 -23.031 1 41.84 100 THR B CA 1
ATOM 1510 C C . THR B 1 100 ? 16.812 42.5 -22.375 1 41.84 100 THR B C 1
ATOM 1512 O O . THR B 1 100 ? 17.031 42.219 -21.188 1 41.84 100 THR B O 1
#

Secondary structure (DSSP, 8-state):
---------SSPPSSHHHHHHHHHHHHHHTT---TT-EE-GGG--SS-S-PPEEEEEE-HHHHHHHHHHHHTS-------HHHHHHHHHHHHHHHHHTT-/---------SSPPSSHHHHHHHHHHHHHHTT---TT-EE-GGG--SS-S-PPEEEEEE-HHHHHHHHHHHHTS-------HHHHHHHHHHHHHHHHHTT-